Protein AF-A0A959WLG4-F1 (afdb_monomer)

Sequence (215 aa):
MARPDDRTVLLNGYRDGVELGVVGAGRMGLAAAPVFAAAGFEVALSSRRGPERLAAVVSDLGSHIRAVPVAEAMAAPIVMLAVPWPEVEDLLATNATTTGAVLMDATNAWSGWSPTLTASGSSEAVAEWTNADVVKVFSTVHARRLAAPDGLAVPFAADVPNAGDRVADLLSRIGFAPVYAGSLADVADTMAPGGLLFGRTTSDSVLRTFVSGSI

Secondary structure (DSSP, 8-state):
-PPPPHHHHHHTT--SS-SEEEE-TTHHHHHHHHHHHHTT--EEEE-TT-GGGTHHHHHHH-TTEEE--HHHHHTSSEEEE-S-GGGHHHHHHHSPPPTT-EEEE-----TTS-S---SS-HHHHHHHT-SSEEEE-STTS-HHHHT--TT-EEEEEESSHHHHHHHHHHHHHTT-EEEE---TTTTTTTSSTTSTTTT--B-HHHHHHHHTT--

Radius of gyration: 16.18 Å; Cα contacts (8 Å, |Δi|>4): 450; chains: 1; bounding box: 43×50×39 Å

Foldseek 3Di:
DDDDDVLCLLQVPPDDDAAEFEEAPDLQSLLQQLLLVVLPGQYEYEYPVAQVVCVVVVVVSDDSYGDGYLLVSQAHLEYEDDDELLCLLVSLQVHAHDANREYAYLYADDPPRDPPQDVAASQVSSVVSYNHFYKHWNVQPDSVCSNPVQQWEIEMAGPDVSSVVSVCSSCVSSRYHYDYLYHSRSCRQQSHVVHVSHNDTHHPVVSVCSSVVVD

pLDDT: mean 87.29, std 13.63, range [34.78, 98.69]

Mean predicted aligned error: 5.94 Å

Nearest PDB structures (foldseek):
  4huj-assembly2_B  TM=8.931E-01  e=1.350E-17  Sinorhizobium meliloti 1021
  6e8y-assembly1_A  TM=7.486E-01  e=1.161E-07  Homo sapiens
  1x0x-assembly1_A  TM=7.734E-01  e=2.150E-06  Homo sapiens
  1wpq-assembly1_B  TM=7.471E-01  e=2.422E-06  Homo sapiens
  6e90-assembly1_A  TM=7.243E-01  e=1.335E-06  Homo sapiens

Solvent-accessible surface area (backbone atoms only — not comparable to full-atom values): 11254 Å² total; per-residue (Å²): 131,81,76,74,61,75,63,53,67,66,42,74,74,69,84,68,93,47,50,32,8,30,40,19,70,45,69,51,26,63,21,40,51,50,41,46,30,75,60,72,38,34,27,23,40,10,33,98,78,36,26,81,74,32,47,72,59,33,69,75,64,40,90,43,46,41,52,28,49,54,57,63,16,36,52,18,53,31,23,38,41,35,48,65,46,84,51,45,66,66,46,33,76,76,32,64,42,34,74,84,13,31,33,34,38,33,47,57,67,48,96,92,48,70,81,80,56,50,103,49,26,64,63,45,45,51,42,75,54,44,56,27,43,48,26,42,32,60,47,25,53,55,38,77,45,56,58,55,30,86,54,31,20,43,63,31,23,27,76,49,64,69,50,39,52,44,48,38,54,51,36,43,66,58,31,30,34,61,37,84,54,43,35,44,68,70,31,30,60,34,48,29,80,90,20,84,48,32,69,55,74,45,50,51,75,63,50,50,34,64,67,70,67,70,122

Structure (mmCIF, N/CA/C/O backbone):
data_AF-A0A959WLG4-F1
#
_entry.id   AF-A0A959WLG4-F1
#
loop_
_atom_site.group_PDB
_atom_site.id
_atom_site.type_symbol
_atom_site.label_atom_id
_atom_site.label_alt_id
_atom_site.label_comp_id
_atom_site.label_asym_id
_atom_site.label_entity_id
_atom_site.label_seq_id
_atom_site.pdbx_PDB_ins_code
_atom_site.Cartn_x
_atom_site.Cartn_y
_atom_site.Cartn_z
_atom_site.occupancy
_atom_site.B_iso_or_equiv
_atom_site.auth_seq_id
_atom_site.auth_comp_id
_atom_site.auth_asym_id
_atom_site.auth_atom_id
_atom_site.pdbx_PDB_model_num
ATOM 1 N N . MET A 1 1 ? -12.178 -32.741 1.379 1.00 36.12 1 MET A N 1
ATOM 2 C CA . MET A 1 1 ? -11.575 -31.793 2.337 1.00 36.12 1 MET A CA 1
ATOM 3 C C . MET A 1 1 ? -11.719 -30.414 1.717 1.00 36.12 1 MET A C 1
ATOM 5 O O . MET A 1 1 ? -11.161 -30.210 0.647 1.00 36.12 1 MET A O 1
ATOM 9 N N . ALA A 1 2 ? -12.578 -29.547 2.259 1.00 34.78 2 ALA A N 1
ATOM 10 C CA . ALA A 1 2 ? -12.703 -28.180 1.750 1.00 34.78 2 ALA A CA 1
ATOM 11 C C . ALA A 1 2 ? -11.368 -27.456 1.978 1.00 34.78 2 ALA A C 1
ATOM 13 O O . ALA A 1 2 ? -10.753 -27.654 3.028 1.00 34.78 2 ALA A O 1
ATOM 14 N N . ARG A 1 3 ? -10.894 -26.684 0.992 1.00 38.91 3 ARG A N 1
ATOM 15 C CA . ARG A 1 3 ? -9.756 -25.781 1.209 1.00 38.91 3 ARG A CA 1
ATOM 16 C C . ARG A 1 3 ? -10.132 -24.836 2.364 1.00 38.91 3 ARG A C 1
ATOM 18 O O . ARG A 1 3 ? -11.314 -24.491 2.457 1.00 38.91 3 ARG A O 1
ATOM 25 N N . PRO A 1 4 ? -9.195 -24.469 3.258 1.00 44.59 4 PRO A N 1
ATOM 26 C CA . PRO A 1 4 ? -9.420 -23.350 4.171 1.00 44.59 4 PRO A CA 1
ATOM 27 C C . PRO A 1 4 ? -9.974 -22.174 3.369 1.00 44.59 4 PRO A C 1
ATOM 29 O O . PRO A 1 4 ? -9.620 -22.039 2.198 1.00 44.59 4 PRO A O 1
ATOM 32 N N . ASP A 1 5 ? -10.850 -21.352 3.948 1.00 59.94 5 ASP A N 1
ATOM 33 C CA . ASP A 1 5 ? -11.212 -20.132 3.236 1.00 59.94 5 ASP A CA 1
ATOM 34 C C . ASP A 1 5 ? -9.914 -19.337 2.975 1.00 59.94 5 ASP A C 1
ATOM 36 O O . ASP A 1 5 ? -9.081 -19.175 3.875 1.00 59.94 5 ASP A O 1
ATOM 40 N N . ASP A 1 6 ? -9.709 -18.901 1.731 1.00 58.66 6 ASP A N 1
ATOM 41 C CA . ASP A 1 6 ? -8.469 -18.234 1.311 1.00 58.66 6 ASP A CA 1
ATOM 42 C C . ASP A 1 6 ? -8.252 -16.888 2.050 1.00 58.66 6 ASP A C 1
ATOM 44 O O . ASP A 1 6 ? -7.154 -16.334 2.060 1.00 58.66 6 ASP A O 1
ATOM 48 N N . ARG A 1 7 ? -9.276 -16.350 2.728 1.00 62.84 7 ARG A N 1
ATOM 49 C CA . ARG A 1 7 ? -9.203 -15.166 3.601 1.00 62.84 7 ARG A CA 1
ATOM 50 C C . ARG A 1 7 ? -8.563 -15.494 4.959 1.00 62.84 7 ARG A C 1
ATOM 52 O O . ARG A 1 7 ? -7.805 -14.669 5.461 1.00 62.84 7 ARG A O 1
ATOM 59 N N . THR A 1 8 ? -8.759 -16.686 5.521 1.00 59.88 8 THR A N 1
ATOM 60 C CA . THR A 1 8 ? -8.088 -17.123 6.761 1.00 59.88 8 THR A CA 1
ATOM 61 C C . THR A 1 8 ? -6.565 -17.170 6.581 1.00 59.88 8 THR A C 1
ATOM 63 O O . THR A 1 8 ? -5.827 -16.847 7.513 1.00 59.88 8 THR A O 1
ATOM 66 N N . VAL A 1 9 ? -6.093 -17.508 5.374 1.00 60.44 9 VAL A N 1
ATOM 67 C CA . VAL A 1 9 ? -4.664 -17.524 5.017 1.00 60.44 9 VAL A CA 1
ATOM 68 C C . VAL A 1 9 ? -4.079 -16.108 5.014 1.00 60.44 9 VAL A C 1
ATOM 70 O O . VAL A 1 9 ? -3.045 -15.873 5.634 1.00 60.44 9 VAL A O 1
ATOM 73 N N . LEU A 1 10 ? -4.772 -15.137 4.408 1.00 61.88 10 LEU A N 1
ATOM 74 C CA . LEU A 1 10 ? -4.309 -13.742 4.359 1.00 61.88 10 LEU A CA 1
ATOM 75 C C . LEU A 1 10 ? -4.285 -13.054 5.723 1.00 61.88 10 LEU A C 1
ATOM 77 O O . LEU A 1 10 ? -3.451 -12.176 5.958 1.00 61.88 10 LEU A O 1
ATOM 81 N N . LEU A 1 11 ? -5.206 -13.429 6.606 1.00 66.62 11 LEU A N 1
ATOM 82 C CA . LEU A 1 11 ? -5.392 -12.787 7.902 1.00 66.62 11 LEU A CA 1
ATOM 83 C C . LEU A 1 11 ? -4.641 -13.489 9.033 1.00 66.62 11 LEU A C 1
ATOM 85 O O . LEU A 1 11 ? -4.637 -12.970 10.139 1.00 66.62 11 LEU A O 1
ATOM 89 N N . ASN A 1 12 ? -4.013 -14.644 8.789 1.00 65.81 12 ASN A N 1
ATOM 90 C CA . ASN A 1 12 ? -3.239 -15.403 9.780 1.00 65.81 12 ASN A CA 1
ATOM 91 C C . ASN A 1 12 ? -3.935 -15.528 11.159 1.00 65.81 12 ASN A C 1
ATOM 93 O O . ASN A 1 12 ? -3.313 -15.380 12.209 1.00 65.81 12 ASN A O 1
ATOM 97 N N . GLY A 1 13 ? -5.255 -15.748 11.168 1.00 57.06 13 GLY A N 1
ATOM 98 C CA . GLY A 1 13 ? -6.039 -15.877 12.402 1.00 57.06 13 GLY A CA 1
ATOM 99 C C . GLY A 1 13 ? -6.565 -14.575 13.027 1.00 57.06 13 GLY A C 1
ATOM 100 O O . GLY A 1 13 ? -7.203 -14.656 14.076 1.00 57.06 13 GLY A O 1
ATOM 101 N N . TYR A 1 14 ? -6.388 -13.406 12.400 1.00 55.28 14 TYR A N 1
ATOM 102 C CA . TYR A 1 14 ? -7.125 -12.189 12.771 1.00 55.28 14 TYR A CA 1
ATOM 103 C C . TYR A 1 14 ? -8.625 -12.398 12.516 1.00 55.28 14 TYR A C 1
ATOM 105 O O . TYR A 1 14 ? -9.028 -12.698 11.392 1.00 55.28 14 TYR A O 1
ATOM 113 N N . ARG A 1 15 ? -9.448 -12.301 13.569 1.00 53.19 15 ARG A N 1
ATOM 114 C CA . ARG A 1 15 ? -10.871 -12.692 13.534 1.00 53.19 15 ARG A CA 1
ATOM 115 C C . ARG A 1 15 ? -11.886 -11.579 13.807 1.00 53.19 15 ARG A C 1
ATOM 117 O O . ARG A 1 15 ? -13.074 -11.858 13.690 1.00 5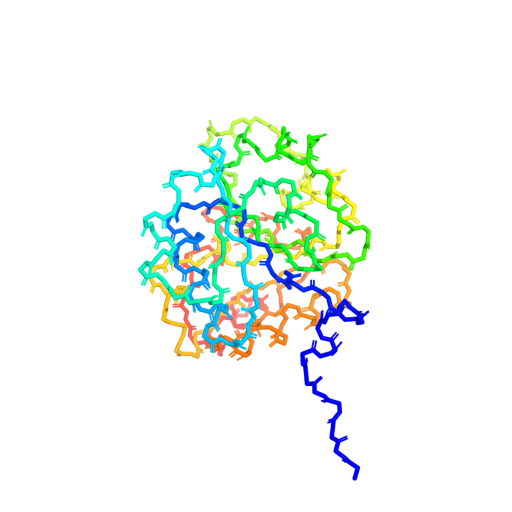3.19 15 ARG A O 1
ATOM 124 N N . ASP A 1 16 ? -11.465 -10.339 14.063 1.00 51.28 16 ASP A N 1
ATOM 125 C CA . ASP A 1 16 ? -12.392 -9.273 14.469 1.00 51.28 16 ASP A CA 1
ATOM 126 C C . ASP A 1 16 ? -12.356 -8.026 13.568 1.00 51.28 16 ASP A C 1
ATOM 128 O O . ASP A 1 16 ? -11.327 -7.373 13.423 1.00 51.28 16 ASP A O 1
ATOM 132 N N . GLY A 1 17 ? -13.532 -7.656 13.044 1.00 67.50 17 GLY A N 1
ATOM 133 C CA . GLY A 1 17 ? -13.984 -6.292 12.719 1.00 67.50 17 GLY A CA 1
ATOM 134 C C . GLY A 1 17 ? -13.308 -5.506 11.583 1.00 67.50 17 GLY A C 1
ATOM 135 O O . GLY A 1 17 ? -14.018 -4.912 10.773 1.00 67.50 17 GLY A O 1
ATOM 136 N N . VAL A 1 18 ? -11.979 -5.420 11.541 1.00 72.75 18 VAL A N 1
ATOM 137 C CA . VAL A 1 18 ? -11.201 -4.689 10.523 1.00 72.75 18 VAL A CA 1
ATOM 138 C C . VAL A 1 18 ? -10.099 -5.596 10.007 1.00 72.75 18 VAL A C 1
ATOM 140 O O . VAL A 1 18 ? -9.249 -6.059 10.764 1.00 72.75 18 VAL A O 1
ATOM 143 N N . GLU A 1 19 ? -10.089 -5.804 8.698 1.00 89.81 19 GLU A N 1
ATOM 144 C CA . GLU A 1 19 ? -9.154 -6.716 8.039 1.00 89.81 19 GLU A CA 1
ATOM 145 C C . GLU A 1 19 ? -8.124 -5.967 7.205 1.00 89.81 19 GLU A C 1
ATOM 147 O O . GLU A 1 19 ? -6.994 -6.429 7.053 1.00 89.81 19 GLU A O 1
ATOM 152 N N . LEU A 1 20 ? -8.504 -4.797 6.685 1.00 96.19 20 LEU A N 1
ATOM 153 C CA . LEU A 1 20 ? -7.638 -3.981 5.853 1.00 96.19 20 LEU A CA 1
ATOM 154 C C . LEU A 1 20 ? -7.777 -2.498 6.203 1.00 96.19 20 LEU A C 1
ATOM 156 O O . LEU A 1 20 ? -8.839 -1.899 6.044 1.00 96.19 20 LEU A O 1
ATOM 160 N N . GLY A 1 21 ? -6.684 -1.888 6.648 1.00 97.75 21 GLY A N 1
ATOM 161 C CA . GLY A 1 21 ? -6.591 -0.447 6.857 1.00 97.75 21 GLY A CA 1
ATOM 162 C C . GLY A 1 21 ? -6.172 0.273 5.582 1.00 97.75 21 GLY A C 1
ATOM 163 O O . GLY A 1 21 ? -5.166 -0.077 4.979 1.00 97.75 21 GLY A O 1
ATOM 164 N N . VAL A 1 22 ? -6.895 1.309 5.165 1.00 98.25 22 VAL A N 1
ATOM 165 C CA . VAL A 1 22 ? -6.473 2.228 4.100 1.00 98.25 22 VAL A CA 1
ATOM 166 C C . VAL A 1 22 ? -6.179 3.580 4.731 1.00 98.25 22 VAL A C 1
ATOM 168 O O . VAL A 1 22 ? -7.086 4.318 5.124 1.00 98.25 22 VAL A O 1
ATOM 171 N N . VAL A 1 23 ? -4.897 3.920 4.830 1.00 98.25 23 VAL A N 1
ATOM 172 C CA . VAL A 1 23 ? -4.433 5.149 5.474 1.00 98.25 23 VAL A CA 1
ATOM 173 C C . VAL A 1 23 ? -4.136 6.193 4.412 1.00 98.25 23 VAL A C 1
ATOM 175 O O . VAL A 1 23 ? -3.111 6.150 3.737 1.00 98.25 23 VAL A O 1
ATOM 178 N N . GLY A 1 24 ? -5.063 7.141 4.268 1.00 96.94 24 GLY A N 1
ATOM 179 C CA . GLY A 1 24 ? -5.006 8.202 3.269 1.00 96.94 24 GLY A CA 1
ATOM 180 C C . GLY A 1 24 ? -6.198 8.170 2.317 1.00 96.94 24 GLY A C 1
ATOM 181 O O . GLY A 1 24 ? -6.174 7.516 1.283 1.00 96.94 24 GLY A O 1
ATOM 182 N N . ALA A 1 25 ? -7.221 8.976 2.597 1.00 94.56 25 ALA A N 1
ATOM 183 C CA . ALA A 1 25 ? -8.402 9.137 1.740 1.00 94.56 25 ALA A CA 1
ATOM 184 C C . ALA A 1 25 ? -8.195 10.116 0.558 1.00 94.56 25 ALA A C 1
ATOM 186 O O . ALA A 1 25 ? -9.066 10.923 0.230 1.00 94.56 25 ALA A O 1
ATOM 187 N N . GLY A 1 26 ? -7.011 10.089 -0.059 1.00 93.31 26 GLY A N 1
ATOM 188 C CA . GLY A 1 26 ? -6.743 10.778 -1.323 1.00 93.31 26 GLY A CA 1
ATOM 189 C C . GLY A 1 26 ? -7.253 9.977 -2.526 1.00 93.31 26 GLY A C 1
ATOM 190 O O . GLY A 1 26 ? -7.993 9.008 -2.383 1.00 93.31 26 GLY A O 1
ATOM 191 N N . ARG A 1 27 ? -6.803 10.334 -3.737 1.00 94.69 27 ARG A N 1
ATOM 192 C CA . ARG A 1 27 ? -7.183 9.617 -4.973 1.00 94.69 27 ARG A CA 1
ATOM 193 C C . ARG A 1 27 ? -6.900 8.112 -4.901 1.00 94.69 27 ARG A C 1
ATOM 195 O O . ARG A 1 27 ? -7.716 7.337 -5.377 1.00 94.69 27 ARG A O 1
ATOM 202 N N . MET A 1 28 ? -5.761 7.721 -4.325 1.00 95.31 28 MET A N 1
ATOM 203 C CA . MET A 1 28 ? -5.368 6.312 -4.214 1.00 95.31 28 MET A CA 1
ATOM 204 C C . MET A 1 28 ? -6.246 5.556 -3.218 1.00 95.31 28 MET A C 1
ATOM 206 O O . MET A 1 28 ? -6.874 4.580 -3.610 1.00 95.31 28 MET A O 1
ATOM 210 N N . GLY A 1 29 ? -6.363 6.023 -1.970 1.00 96.06 29 GLY A N 1
ATOM 211 C CA . GLY A 1 29 ? -7.170 5.316 -0.972 1.00 96.06 29 GLY A CA 1
ATOM 212 C C . GLY A 1 29 ? -8.657 5.245 -1.323 1.00 96.06 29 GLY A C 1
ATOM 213 O O . GLY A 1 29 ? -9.271 4.202 -1.130 1.00 96.06 29 GLY A O 1
ATOM 214 N N . LEU A 1 30 ? -9.225 6.299 -1.925 1.00 95.19 30 LEU A N 1
ATOM 215 C CA . LEU A 1 30 ? -10.623 6.286 -2.383 1.00 95.19 30 LEU A CA 1
ATOM 216 C C . LEU A 1 30 ? -10.860 5.381 -3.599 1.00 95.19 30 LEU A C 1
ATOM 218 O O . LEU A 1 30 ? -11.978 4.917 -3.791 1.00 95.19 30 LEU A O 1
ATOM 222 N N . ALA A 1 31 ? -9.833 5.119 -4.409 1.00 95.44 31 ALA A N 1
ATOM 223 C CA . ALA A 1 31 ? -9.909 4.123 -5.474 1.00 95.44 31 ALA A CA 1
ATOM 224 C C . ALA A 1 31 ? -9.742 2.693 -4.936 1.00 95.44 31 ALA A C 1
ATOM 226 O O . ALA A 1 31 ? -10.380 1.775 -5.440 1.00 95.44 31 ALA A O 1
ATOM 227 N N . ALA A 1 32 ? -8.895 2.509 -3.920 1.00 96.31 32 ALA A N 1
ATOM 228 C CA . ALA A 1 32 ? -8.545 1.200 -3.379 1.00 96.31 32 ALA A CA 1
ATOM 229 C C . ALA A 1 32 ? -9.617 0.629 -2.442 1.00 96.31 32 ALA A C 1
ATOM 231 O O . ALA A 1 32 ? -9.940 -0.553 -2.526 1.00 96.31 32 ALA A O 1
ATOM 232 N N . ALA A 1 33 ? -10.190 1.457 -1.560 1.00 96.25 33 ALA A N 1
ATOM 233 C CA . ALA A 1 33 ? -11.123 0.987 -0.536 1.00 96.25 33 ALA A CA 1
ATOM 234 C C . ALA A 1 33 ? -12.333 0.220 -1.115 1.00 96.25 33 ALA A C 1
ATOM 236 O O . ALA A 1 33 ? -12.600 -0.880 -0.631 1.00 96.25 33 ALA A O 1
ATOM 237 N N . PRO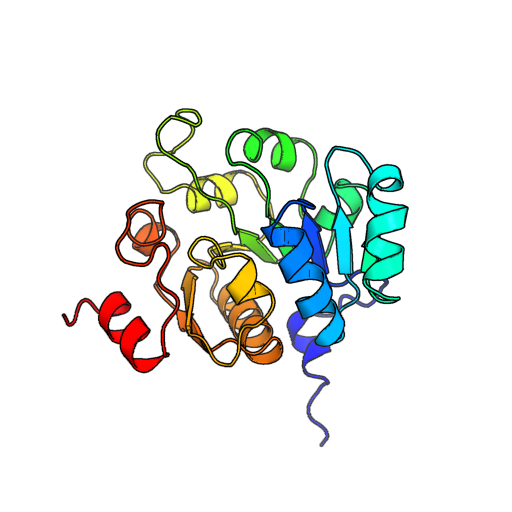 A 1 34 ? -13.013 0.693 -2.182 1.00 95.25 34 PRO A N 1
ATOM 238 C CA . PRO A 1 34 ? -14.107 -0.059 -2.808 1.00 95.25 34 PRO A CA 1
ATOM 239 C C . PRO A 1 34 ? -13.653 -1.365 -3.459 1.00 95.25 34 PRO A C 1
ATOM 241 O O . PRO A 1 34 ? -14.394 -2.341 -3.454 1.00 95.25 34 PRO A O 1
ATOM 244 N N . VAL A 1 35 ? -12.433 -1.400 -3.996 1.00 95.56 35 VAL A N 1
ATOM 245 C CA . VAL A 1 35 ? -11.863 -2.591 -4.640 1.00 95.56 35 VAL A CA 1
ATOM 246 C C . VAL A 1 35 ? -11.578 -3.679 -3.605 1.00 95.56 35 VAL A C 1
ATOM 248 O O . VAL A 1 35 ? -11.939 -4.835 -3.816 1.00 95.56 35 VAL A O 1
ATOM 251 N N . PHE A 1 36 ? -11.014 -3.316 -2.450 1.00 95.75 36 PHE A N 1
ATOM 252 C CA . PHE A 1 36 ? -10.842 -4.252 -1.337 1.00 95.75 36 PHE A CA 1
ATOM 253 C C . PHE A 1 36 ? -12.193 -4.712 -0.769 1.00 95.75 36 PHE A C 1
ATOM 255 O O . PHE A 1 36 ? -12.404 -5.907 -0.578 1.00 95.75 36 PHE A O 1
ATOM 262 N N . ALA A 1 37 ? -13.140 -3.794 -0.570 1.00 94.25 37 ALA A N 1
ATOM 263 C CA . ALA A 1 37 ? -14.478 -4.132 -0.086 1.00 94.25 37 ALA A CA 1
ATOM 264 C C . ALA A 1 37 ? -15.217 -5.093 -1.036 1.00 94.25 37 ALA A C 1
ATOM 266 O O . ALA A 1 37 ? -15.808 -6.075 -0.590 1.00 94.25 37 ALA A O 1
ATOM 267 N N . ALA A 1 38 ? -15.128 -4.875 -2.352 1.00 92.12 38 ALA A N 1
ATOM 268 C CA . ALA A 1 38 ? -15.708 -5.763 -3.361 1.00 92.12 38 ALA A CA 1
ATOM 269 C C . ALA A 1 38 ? -15.073 -7.166 -3.366 1.00 92.12 38 ALA A C 1
ATOM 271 O O . ALA A 1 38 ? -15.736 -8.137 -3.726 1.00 92.12 38 ALA A O 1
ATOM 272 N N . ALA A 1 39 ? -13.819 -7.292 -2.922 1.00 90.88 39 ALA A N 1
ATOM 273 C CA . ALA A 1 39 ? -13.146 -8.574 -2.708 1.00 90.88 39 ALA A CA 1
ATOM 274 C C . ALA A 1 39 ? -13.473 -9.231 -1.347 1.00 90.88 39 ALA A C 1
ATOM 276 O O . ALA A 1 39 ? -12.916 -10.289 -1.026 1.00 90.88 39 ALA A O 1
ATOM 277 N N . GLY A 1 40 ? -14.385 -8.630 -0.571 1.00 90.12 40 GLY A N 1
ATOM 278 C CA . GLY A 1 40 ? -14.952 -9.176 0.662 1.00 90.12 40 GLY A CA 1
ATOM 279 C C . GLY A 1 40 ? -14.202 -8.822 1.946 1.00 90.12 40 GLY A C 1
ATOM 280 O O . GLY A 1 40 ? -14.410 -9.505 2.946 1.00 90.12 40 GLY A O 1
ATOM 281 N N . PHE A 1 41 ? -13.321 -7.816 1.922 1.00 91.94 41 PHE A N 1
ATOM 282 C CA . PHE A 1 41 ? -12.617 -7.343 3.118 1.00 91.94 41 PHE A CA 1
ATOM 283 C C . PHE A 1 41 ? -13.436 -6.300 3.884 1.00 91.94 41 PHE A C 1
ATOM 285 O O . PHE A 1 41 ? -14.047 -5.421 3.277 1.00 91.94 41 PHE A O 1
ATOM 292 N N . GLU A 1 42 ? -13.361 -6.337 5.215 1.00 94.31 42 GLU A N 1
ATOM 293 C CA . GLU A 1 42 ? -13.801 -5.223 6.064 1.00 94.31 42 GLU A CA 1
ATOM 294 C C . GLU A 1 42 ? -12.720 -4.132 6.093 1.00 94.31 42 GLU A C 1
ATOM 296 O O . GLU A 1 42 ? -11.625 -4.325 6.639 1.00 94.31 42 GLU A O 1
ATOM 301 N N . VAL A 1 43 ? -13.023 -2.982 5.490 1.00 96.06 43 VAL A N 1
ATOM 302 C CA . VAL A 1 43 ? -12.063 -1.909 5.216 1.00 96.06 43 VAL A CA 1
ATOM 303 C C . VAL A 1 43 ? -12.216 -0.753 6.201 1.00 96.06 43 VAL A C 1
ATOM 305 O O . VAL A 1 43 ? -13.253 -0.095 6.277 1.00 96.06 43 VAL A O 1
ATOM 308 N N . ALA A 1 44 ? -11.131 -0.430 6.895 1.00 96.44 44 ALA A N 1
ATOM 309 C CA . ALA A 1 44 ? -10.991 0.767 7.714 1.00 96.44 44 ALA A CA 1
ATOM 310 C C . ALA A 1 44 ? -10.338 1.893 6.901 1.00 96.44 44 ALA A C 1
ATOM 312 O O . ALA A 1 44 ? -9.124 1.909 6.710 1.00 96.44 44 ALA A O 1
ATOM 313 N N . LEU A 1 45 ? -11.121 2.861 6.429 1.00 97.50 45 LEU A N 1
ATOM 314 C CA . LEU A 1 45 ? -10.610 4.027 5.709 1.00 97.50 45 LEU A CA 1
ATOM 315 C C . LEU A 1 45 ? -10.319 5.172 6.686 1.00 97.50 45 LEU A C 1
ATOM 317 O O . LEU A 1 45 ? -11.209 5.618 7.411 1.00 97.50 45 LEU A O 1
ATOM 321 N N . SER A 1 46 ? -9.099 5.710 6.659 1.00 97.00 46 SER A N 1
ATOM 322 C CA . SER A 1 46 ? -8.720 6.854 7.491 1.00 97.00 46 SER A CA 1
ATOM 323 C C . SER A 1 46 ? -8.149 8.028 6.695 1.00 97.00 46 SER A C 1
ATOM 325 O O . SER A 1 46 ? -7.650 7.917 5.569 1.00 97.00 46 SER A O 1
ATOM 327 N N . SER A 1 47 ? -8.220 9.207 7.309 1.00 94.88 47 SER A N 1
ATOM 328 C CA . SER A 1 47 ? -7.506 10.401 6.869 1.00 94.88 47 SER A CA 1
ATOM 329 C C . SER A 1 47 ? -7.092 11.226 8.081 1.00 94.88 47 SER A C 1
ATOM 331 O O . SER A 1 47 ? -7.746 11.175 9.123 1.00 94.88 47 SER A O 1
ATOM 333 N N . ARG A 1 48 ? -6.074 12.079 7.929 1.00 90.94 48 ARG A N 1
ATOM 334 C CA . ARG A 1 48 ? -5.647 12.991 9.008 1.00 90.94 48 ARG A CA 1
ATOM 335 C C . ARG A 1 48 ? -6.709 14.007 9.427 1.00 90.94 48 ARG A C 1
ATOM 337 O O . ARG A 1 48 ? -6.573 14.636 10.466 1.00 90.94 48 ARG A O 1
ATOM 344 N N . ARG A 1 49 ? -7.767 14.180 8.627 1.00 89.38 49 ARG A N 1
ATOM 345 C CA . ARG A 1 49 ? -8.890 15.077 8.941 1.00 89.38 49 ARG A CA 1
ATOM 346 C C . ARG A 1 49 ? -9.951 14.419 9.832 1.00 89.38 49 ARG A C 1
ATOM 348 O O . ARG A 1 49 ? -10.947 15.067 10.143 1.00 89.38 49 ARG A O 1
ATOM 355 N N . GLY A 1 50 ? -9.734 13.162 10.220 1.00 91.81 50 GLY A N 1
ATOM 356 C CA . GLY A 1 50 ? -10.618 12.389 11.083 1.00 91.81 50 GLY A CA 1
ATOM 357 C C . GLY A 1 50 ? -11.782 11.713 10.343 1.00 91.81 50 GLY A C 1
ATOM 358 O O . GLY A 1 50 ? -12.062 12.038 9.183 1.00 91.81 50 GLY A O 1
ATOM 359 N N . PRO A 1 51 ? -12.462 10.766 11.015 1.00 93.94 51 PRO A N 1
ATOM 360 C CA . PRO A 1 51 ? -13.543 9.967 10.433 1.00 93.94 51 PRO A CA 1
ATOM 361 C C . PRO A 1 51 ? -14.780 10.800 10.069 1.00 93.94 51 PRO A C 1
ATOM 363 O O . PRO A 1 51 ? -15.410 10.545 9.046 1.00 93.94 51 PRO A O 1
ATOM 36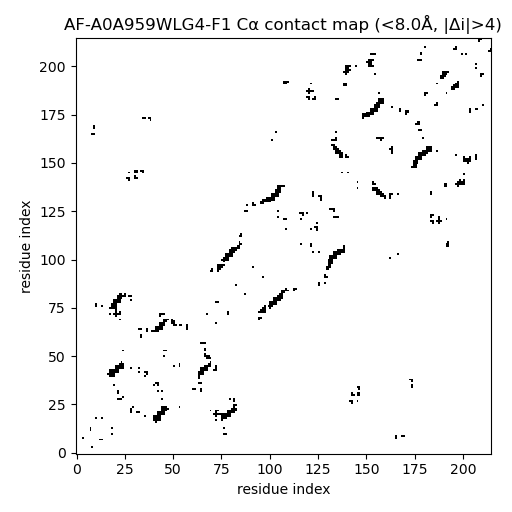6 N N . GLU A 1 52 ? -15.066 11.865 10.822 1.00 92.44 52 GLU A N 1
ATOM 367 C CA . GLU A 1 52 ? -16.214 12.762 10.596 1.00 92.44 52 GLU A CA 1
ATOM 368 C C . GLU A 1 52 ? -16.234 13.351 9.176 1.00 92.44 52 GLU A C 1
ATOM 370 O O . GLU A 1 52 ? -17.281 13.539 8.561 1.00 92.44 52 GLU A O 1
ATOM 375 N N . ARG A 1 53 ? -15.048 13.630 8.616 1.00 89.88 53 ARG A N 1
ATOM 376 C CA . ARG A 1 53 ? -14.895 14.177 7.259 1.00 89.88 53 ARG A CA 1
ATOM 377 C C . ARG A 1 53 ? -15.073 13.133 6.163 1.00 89.88 53 ARG A C 1
ATOM 379 O O . ARG A 1 53 ? -15.242 13.508 5.007 1.00 89.88 53 ARG A O 1
ATOM 386 N N . LEU A 1 54 ? -15.011 11.855 6.519 1.00 89.31 54 LEU A N 1
ATOM 387 C CA . LEU A 1 54 ? -15.164 10.727 5.609 1.00 89.31 54 LEU A CA 1
ATOM 388 C C . LEU A 1 54 ? -16.550 10.095 5.692 1.00 89.31 54 LEU A C 1
ATOM 390 O O . LEU A 1 54 ? -16.888 9.340 4.792 1.00 89.31 54 LEU A O 1
ATOM 394 N N . ALA A 1 55 ? -17.361 10.422 6.701 1.00 83.75 55 ALA A N 1
ATOM 395 C CA . ALA A 1 55 ? -18.676 9.818 6.912 1.00 83.75 55 ALA A CA 1
ATOM 396 C C . ALA A 1 55 ? -19.569 9.873 5.659 1.00 83.75 55 ALA A C 1
ATOM 398 O O . ALA A 1 55 ? -20.105 8.850 5.242 1.00 83.75 55 ALA A O 1
ATOM 399 N N . ALA A 1 56 ? -19.659 11.042 5.012 1.00 84.25 56 ALA A N 1
ATOM 400 C CA . ALA A 1 56 ? -20.425 11.199 3.774 1.00 84.25 56 ALA A CA 1
ATOM 401 C C . ALA A 1 56 ? -19.847 10.359 2.623 1.00 84.25 56 ALA A C 1
ATOM 403 O O . ALA A 1 56 ? -20.590 9.699 1.913 1.00 84.25 56 ALA A O 1
ATOM 404 N N . VAL A 1 57 ? -18.517 10.337 2.482 1.00 84.81 57 VAL A N 1
ATOM 405 C CA . VAL A 1 57 ? -17.841 9.563 1.433 1.00 84.81 57 VAL A CA 1
ATOM 406 C C . VAL A 1 57 ? -18.074 8.069 1.640 1.00 84.81 57 VAL A C 1
ATOM 408 O O . VAL A 1 57 ? -18.463 7.380 0.714 1.00 84.81 57 VAL A O 1
ATOM 411 N N . VAL A 1 58 ? -17.879 7.563 2.856 1.00 87.12 58 VAL A N 1
ATOM 412 C CA . VAL A 1 58 ? -18.037 6.140 3.177 1.00 87.12 58 VAL A CA 1
ATOM 413 C C . VAL A 1 58 ? -19.486 5.676 3.022 1.00 87.12 58 VAL A C 1
ATOM 415 O O . VAL A 1 58 ? -19.703 4.573 2.528 1.00 87.12 58 VAL A O 1
ATOM 418 N N . SER A 1 59 ? -20.466 6.526 3.349 1.00 83.12 59 SER A N 1
ATOM 419 C CA . SER A 1 59 ? -21.888 6.234 3.116 1.00 83.12 59 SER A CA 1
ATOM 420 C C . SER A 1 59 ? -22.187 5.879 1.655 1.00 83.12 59 SER A C 1
ATOM 422 O O . SER A 1 59 ? -23.058 5.050 1.403 1.00 83.12 59 SER A O 1
ATOM 424 N N . ASP A 1 60 ? -21.461 6.473 0.707 1.00 82.50 60 ASP A N 1
ATOM 425 C CA . ASP A 1 60 ? -21.637 6.221 -0.726 1.00 82.50 60 ASP A CA 1
ATOM 426 C C . ASP A 1 60 ? -20.849 4.994 -1.221 1.00 82.50 60 ASP A C 1
ATOM 428 O O . ASP A 1 60 ? -21.160 4.447 -2.279 1.00 82.50 60 ASP A O 1
ATOM 432 N N . LEU A 1 61 ? -19.825 4.548 -0.481 1.00 81.81 61 LEU A N 1
ATOM 433 C CA . LEU A 1 61 ? -18.921 3.469 -0.904 1.00 81.81 61 LEU A CA 1
ATOM 434 C C . LEU A 1 61 ? -19.369 2.064 -0.461 1.00 81.81 61 LEU A C 1
ATOM 436 O O . LEU A 1 61 ? -18.878 1.079 -1.011 1.00 81.81 61 LEU A O 1
ATOM 440 N N . GLY A 1 62 ? -20.306 1.957 0.487 1.00 79.62 62 GLY A N 1
ATOM 441 C CA . GLY A 1 62 ? -20.940 0.694 0.887 1.00 79.62 62 GLY A CA 1
ATOM 442 C C . GLY A 1 62 ? -20.620 0.226 2.312 1.00 79.62 62 GLY A C 1
ATOM 443 O O . GLY A 1 62 ? -19.789 0.794 3.013 1.00 79.62 62 GLY A O 1
ATOM 444 N N . SER A 1 63 ? -21.305 -0.835 2.752 1.00 83.12 63 SER A N 1
ATOM 445 C CA . SER A 1 63 ? -21.351 -1.269 4.161 1.00 83.12 63 SER A CA 1
ATOM 446 C C . SER A 1 63 ? -20.073 -1.910 4.705 1.00 83.12 63 SER A C 1
ATOM 448 O O . SER A 1 63 ? -19.920 -1.984 5.919 1.00 83.12 63 SER A O 1
ATOM 450 N N . HIS A 1 64 ? -19.173 -2.367 3.834 1.00 91.38 64 HIS A N 1
ATOM 451 C CA . HIS A 1 64 ? -17.902 -2.999 4.222 1.00 91.38 64 HIS A CA 1
ATOM 452 C C . HIS A 1 64 ? -16.764 -1.990 4.409 1.00 91.38 64 HIS A C 1
ATOM 454 O O . HIS A 1 64 ? -15.617 -2.374 4.617 1.00 91.38 64 HIS A O 1
ATOM 460 N N . ILE A 1 65 ? -17.049 -0.690 4.294 1.00 94.88 65 ILE A N 1
ATOM 461 C CA . ILE A 1 65 ? -16.069 0.374 4.500 1.00 94.88 65 ILE A CA 1
ATOM 462 C C . ILE A 1 65 ? -16.519 1.187 5.705 1.00 94.88 65 ILE A C 1
ATOM 464 O O . ILE A 1 65 ? -17.676 1.588 5.807 1.00 94.88 65 ILE A O 1
ATOM 468 N N . ARG A 1 66 ? -15.596 1.453 6.627 1.00 94.75 66 ARG A N 1
ATOM 469 C CA . ARG A 1 66 ? -15.833 2.282 7.809 1.00 94.75 66 ARG A CA 1
ATOM 470 C C . ARG A 1 66 ? -14.808 3.400 7.871 1.00 94.75 66 ARG A C 1
ATOM 472 O O . ARG A 1 66 ? -13.614 3.169 7.704 1.00 94.75 66 ARG A O 1
ATOM 479 N N . ALA A 1 67 ? -15.281 4.620 8.110 1.00 95.44 67 ALA A N 1
ATOM 480 C CA . ALA A 1 67 ? -14.411 5.745 8.420 1.00 95.44 67 ALA A CA 1
ATOM 481 C C . ALA A 1 67 ? -13.911 5.600 9.860 1.00 95.44 67 ALA A C 1
ATOM 483 O O . ALA A 1 67 ? -14.726 5.567 10.781 1.00 95.44 67 ALA A O 1
ATOM 484 N N . VAL A 1 68 ? -12.596 5.545 10.061 1.00 95.88 68 VAL A N 1
ATOM 485 C CA . VAL A 1 68 ? -11.997 5.340 11.391 1.00 95.88 68 VAL A CA 1
ATOM 486 C C . VAL A 1 68 ? -10.842 6.316 11.660 1.00 95.88 68 VAL A C 1
ATOM 488 O O . VAL A 1 68 ? -10.313 6.931 10.723 1.00 95.88 68 VAL A O 1
ATOM 491 N N . PRO A 1 69 ? -10.419 6.494 12.926 1.00 96.25 69 PRO A N 1
ATOM 492 C CA . PRO A 1 69 ? -9.159 7.160 13.251 1.00 96.25 69 PRO A CA 1
ATOM 493 C C . PRO A 1 69 ? -7.947 6.463 12.611 1.00 96.25 69 PRO A C 1
ATOM 495 O O . PRO A 1 69 ? -7.963 5.258 12.375 1.00 96.25 69 PRO A O 1
ATOM 498 N N . VAL A 1 70 ? -6.861 7.210 12.372 1.00 97.00 70 VAL A N 1
ATOM 499 C CA . VAL A 1 70 ? -5.633 6.665 11.751 1.00 97.00 70 VAL A CA 1
ATOM 500 C C . VAL A 1 70 ? -5.078 5.478 12.541 1.00 97.00 70 VAL A C 1
ATOM 502 O O . VAL A 1 70 ? -4.775 4.454 11.938 1.00 97.00 70 VAL A O 1
ATOM 505 N N . ALA A 1 71 ? -5.027 5.580 13.871 1.00 95.56 71 ALA A N 1
ATOM 506 C CA . ALA A 1 71 ? -4.537 4.513 14.741 1.00 95.56 71 ALA A CA 1
ATOM 507 C C . ALA A 1 71 ? -5.314 3.191 14.582 1.00 95.56 71 ALA A C 1
ATOM 509 O O . ALA A 1 71 ? -4.711 2.124 14.596 1.00 95.56 71 ALA A O 1
ATOM 510 N N . GLU A 1 72 ? -6.635 3.250 14.382 1.00 95.19 72 GLU A N 1
ATOM 511 C CA . GLU A 1 72 ? -7.456 2.049 14.178 1.00 95.19 72 GLU A CA 1
ATOM 512 C C . GLU A 1 72 ? -7.165 1.400 12.820 1.00 95.19 72 GLU A C 1
ATOM 514 O O . GLU A 1 72 ? -6.987 0.188 12.743 1.00 95.19 72 GLU A O 1
ATOM 519 N N . ALA A 1 73 ? -7.037 2.199 11.754 1.00 96.62 73 ALA A N 1
ATOM 520 C CA . ALA A 1 73 ? -6.648 1.679 10.443 1.00 96.62 73 ALA A CA 1
ATOM 521 C C . ALA A 1 73 ? -5.226 1.081 10.453 1.00 96.62 73 ALA A C 1
ATOM 523 O O . ALA A 1 73 ? -4.997 0.055 9.823 1.00 96.62 73 ALA A O 1
ATOM 524 N N . MET A 1 74 ? -4.284 1.688 11.181 1.00 96.44 74 MET A N 1
ATOM 525 C CA . MET A 1 74 ? -2.895 1.216 11.299 1.00 96.44 74 MET A CA 1
ATOM 526 C C . MET A 1 74 ? -2.748 -0.091 12.094 1.00 96.44 74 MET A C 1
ATOM 528 O O . MET A 1 74 ? -1.769 -0.810 11.905 1.00 96.44 74 MET A O 1
ATOM 532 N N . ALA A 1 75 ? -3.715 -0.421 12.954 1.00 94.25 75 ALA A N 1
ATOM 533 C CA . ALA A 1 75 ? -3.712 -1.652 13.743 1.00 94.25 75 ALA A CA 1
ATOM 534 C C . ALA A 1 75 ? -4.149 -2.900 12.946 1.00 94.25 75 ALA A C 1
ATOM 536 O O . ALA A 1 75 ? -3.998 -4.023 13.440 1.00 94.25 75 ALA A O 1
ATOM 537 N N . ALA A 1 76 ? -4.686 -2.721 11.733 1.00 95.19 76 ALA A N 1
ATOM 538 C CA . ALA A 1 76 ? -5.164 -3.808 10.883 1.00 95.19 76 ALA A CA 1
ATOM 539 C C . ALA A 1 76 ? -4.037 -4.797 10.500 1.00 95.19 76 ALA A C 1
ATOM 541 O O . ALA A 1 76 ? -2.873 -4.404 10.394 1.00 95.19 76 ALA A O 1
ATOM 542 N N . PRO A 1 77 ? -4.357 -6.080 10.239 1.00 95.12 77 PRO A N 1
ATOM 543 C CA . PRO A 1 77 ? -3.359 -7.080 9.839 1.00 95.12 77 PRO A CA 1
ATOM 544 C C . PRO A 1 77 ? -2.761 -6.831 8.450 1.00 95.12 77 PRO A C 1
ATOM 546 O O . PRO A 1 77 ? -1.692 -7.359 8.133 1.00 95.12 77 PRO A O 1
ATOM 549 N N . ILE A 1 78 ? -3.461 -6.064 7.614 1.00 97.19 78 ILE A N 1
ATOM 550 C CA . ILE A 1 78 ? -2.992 -5.572 6.322 1.00 97.19 78 ILE A CA 1
ATOM 551 C C . ILE A 1 78 ? -3.303 -4.076 6.274 1.00 97.19 78 ILE A C 1
ATOM 553 O O . ILE A 1 78 ? -4.437 -3.667 6.519 1.00 97.19 78 ILE A O 1
ATOM 557 N N . VAL A 1 79 ? -2.316 -3.251 5.941 1.00 98.38 79 VAL A N 1
ATOM 558 C CA . VAL A 1 79 ? -2.463 -1.795 5.861 1.00 98.38 79 VAL A CA 1
ATOM 559 C C . VAL A 1 79 ? -1.945 -1.307 4.516 1.00 98.38 79 VAL A C 1
ATOM 561 O O . VAL A 1 79 ? -0.839 -1.644 4.123 1.00 98.38 79 VAL A O 1
ATOM 564 N N . MET A 1 80 ? -2.715 -0.484 3.811 1.00 98.50 80 MET A N 1
ATOM 565 C CA . MET A 1 80 ? -2.256 0.294 2.665 1.00 98.50 80 MET A CA 1
ATOM 566 C C . MET A 1 80 ? -1.898 1.709 3.117 1.00 98.50 80 MET A C 1
ATOM 568 O O . MET A 1 80 ? -2.776 2.476 3.526 1.00 98.50 80 MET A O 1
ATOM 572 N N . LEU A 1 81 ? -0.626 2.081 2.983 1.00 98.38 81 LEU A N 1
ATOM 573 C CA . LEU A 1 81 ? -0.143 3.433 3.237 1.00 98.38 81 LEU A CA 1
ATOM 574 C C . LEU A 1 81 ? -0.223 4.265 1.950 1.00 98.38 81 LEU A C 1
ATOM 576 O O . LEU A 1 81 ? 0.538 4.057 1.007 1.00 98.38 81 LEU A O 1
ATOM 580 N N . ALA A 1 82 ? -1.157 5.214 1.906 1.00 97.44 82 ALA A N 1
ATOM 581 C CA . ALA A 1 82 ? -1.489 6.010 0.723 1.00 97.44 82 ALA A CA 1
ATOM 582 C C . ALA A 1 82 ? -1.481 7.520 1.024 1.00 97.44 82 ALA A C 1
ATOM 584 O O . ALA A 1 82 ? -2.401 8.259 0.650 1.00 97.44 82 ALA A O 1
ATOM 585 N N . VAL A 1 83 ? -0.438 7.982 1.714 1.00 95.81 83 VAL A N 1
ATOM 586 C CA . VAL A 1 83 ? -0.255 9.387 2.102 1.00 95.81 83 VAL A CA 1
ATOM 587 C C . VAL A 1 83 ? 0.896 10.064 1.342 1.00 95.81 83 VAL A C 1
ATOM 589 O O . VAL A 1 83 ? 1.777 9.380 0.820 1.00 95.81 83 VAL A O 1
ATOM 592 N N . PRO A 1 84 ? 0.911 11.405 1.246 1.00 93.06 84 PRO A N 1
ATOM 593 C CA . PRO A 1 84 ? 2.082 12.142 0.774 1.00 93.06 84 PRO A CA 1
ATOM 594 C C . PRO A 1 84 ? 3.357 11.809 1.565 1.00 93.06 84 PRO A C 1
ATOM 596 O O . PRO A 1 84 ? 3.332 11.737 2.792 1.00 93.06 84 PRO A O 1
ATOM 599 N N . TRP A 1 85 ? 4.479 11.666 0.849 1.00 92.56 85 TRP A N 1
ATOM 600 C CA . TRP A 1 85 ? 5.778 11.273 1.415 1.00 92.56 85 TRP A CA 1
ATOM 601 C C . TRP A 1 85 ? 6.260 12.117 2.608 1.00 92.56 85 TRP A C 1
ATOM 603 O O . TRP A 1 85 ? 6.670 11.516 3.597 1.00 92.56 85 TRP A O 1
ATOM 613 N N . PRO A 1 86 ? 6.159 13.468 2.601 1.00 90.88 86 PRO A N 1
ATOM 614 C CA . PRO A 1 86 ? 6.653 14.292 3.712 1.00 90.88 86 PRO A CA 1
ATOM 615 C C . PRO A 1 86 ? 6.009 14.013 5.071 1.00 90.88 86 PRO A C 1
ATOM 617 O O . PRO A 1 86 ? 6.440 14.555 6.075 1.00 90.88 86 PRO A O 1
ATOM 620 N N . GLU A 1 87 ? 4.931 13.240 5.096 1.00 92.19 87 GLU A N 1
ATOM 621 C CA . GLU A 1 87 ? 4.128 13.000 6.282 1.00 92.19 87 GLU A CA 1
ATOM 622 C C . GLU A 1 87 ? 4.192 11.530 6.728 1.00 92.19 87 GLU A C 1
ATOM 624 O O . GLU A 1 87 ? 3.434 11.134 7.613 1.00 92.19 87 GLU A O 1
ATOM 629 N N . VAL A 1 88 ? 5.002 10.701 6.060 1.00 94.06 88 VAL A N 1
ATOM 630 C CA . VAL A 1 88 ? 5.091 9.257 6.313 1.00 94.06 88 VAL A CA 1
ATOM 631 C C . VAL A 1 88 ? 5.784 8.977 7.641 1.00 94.06 88 VAL A C 1
ATOM 633 O O . VAL A 1 88 ? 5.213 8.277 8.473 1.00 94.06 88 VAL A O 1
ATOM 636 N N . GLU A 1 89 ? 6.963 9.560 7.855 1.00 93.06 89 GLU A N 1
ATOM 637 C CA . GLU A 1 89 ? 7.765 9.361 9.068 1.00 93.06 89 GLU A CA 1
ATOM 638 C C . GLU A 1 89 ? 6.979 9.762 10.327 1.00 93.06 89 GLU A C 1
ATOM 640 O O . GLU A 1 89 ? 6.756 8.931 11.204 1.00 93.06 89 GLU A O 1
ATOM 645 N N . ASP A 1 90 ? 6.436 10.985 10.366 1.00 93.69 90 ASP A N 1
ATOM 646 C CA . ASP A 1 90 ? 5.610 11.469 11.483 1.00 93.69 90 ASP A CA 1
ATOM 647 C C . ASP A 1 90 ? 4.372 10.591 11.733 1.00 93.69 90 ASP A C 1
ATOM 649 O O . ASP A 1 90 ? 3.969 10.359 12.880 1.00 93.69 90 ASP A O 1
ATOM 653 N N . LEU A 1 91 ? 3.737 10.096 10.663 1.00 95.81 91 LEU A N 1
ATOM 654 C CA . LEU A 1 91 ? 2.565 9.232 10.779 1.00 95.81 91 LEU A CA 1
ATOM 655 C C . LEU A 1 91 ? 2.931 7.893 11.419 1.00 95.81 91 LEU A C 1
ATOM 657 O O . LEU A 1 91 ? 2.207 7.452 12.313 1.00 95.81 91 LEU A O 1
ATOM 661 N N . LEU A 1 92 ? 4.034 7.274 10.995 1.00 95.50 92 LEU A N 1
ATOM 662 C CA . LEU A 1 92 ? 4.507 5.994 11.529 1.00 95.50 92 LEU A CA 1
ATOM 663 C C . LEU A 1 92 ? 5.068 6.138 12.950 1.00 95.50 92 LEU A C 1
ATOM 665 O O . LEU A 1 92 ? 4.792 5.294 13.800 1.00 95.50 92 LEU A O 1
ATOM 669 N N . ALA A 1 93 ? 5.736 7.252 13.256 1.00 94.50 93 ALA A N 1
ATOM 670 C CA . ALA A 1 93 ? 6.229 7.562 14.598 1.00 94.50 93 ALA A CA 1
ATOM 671 C C . ALA A 1 93 ? 5.098 7.719 15.631 1.00 94.50 93 ALA A C 1
ATOM 673 O O . ALA A 1 93 ? 5.287 7.441 16.815 1.00 94.50 93 ALA A O 1
ATOM 674 N N . THR A 1 94 ? 3.914 8.167 15.199 1.00 94.62 94 THR A N 1
ATOM 675 C CA . THR A 1 94 ? 2.759 8.414 16.082 1.00 94.62 94 THR A CA 1
ATOM 676 C C . THR A 1 94 ? 1.683 7.330 16.026 1.00 94.62 94 THR A C 1
ATOM 678 O O . THR A 1 94 ? 0.802 7.308 16.886 1.00 94.62 94 THR A O 1
ATOM 681 N N . ASN A 1 95 ? 1.734 6.423 15.046 1.00 95.12 95 ASN A N 1
ATOM 682 C CA . ASN A 1 95 ? 0.765 5.342 14.868 1.00 95.12 95 ASN A CA 1
ATOM 683 C C . ASN A 1 95 ? 1.506 4.040 14.554 1.00 95.12 95 ASN A C 1
ATOM 685 O O . ASN A 1 95 ? 1.843 3.763 13.403 1.00 95.12 95 ASN A O 1
ATOM 689 N N . ALA A 1 96 ? 1.734 3.235 15.588 1.00 89.69 96 ALA A N 1
ATOM 690 C CA . ALA A 1 96 ? 2.400 1.952 15.436 1.00 89.69 96 ALA A CA 1
ATOM 691 C C . ALA A 1 96 ? 1.559 0.983 14.592 1.00 89.69 96 ALA A C 1
ATOM 693 O O . ALA A 1 96 ? 0.345 0.866 14.774 1.00 89.69 96 ALA A O 1
ATOM 694 N N . THR A 1 97 ? 2.227 0.254 13.704 1.00 92.81 97 THR A N 1
ATOM 695 C CA . THR A 1 97 ? 1.680 -0.957 13.093 1.00 92.81 97 THR A CA 1
ATOM 696 C C . THR A 1 97 ? 1.768 -2.130 14.062 1.00 92.81 97 THR A C 1
ATOM 698 O O . THR A 1 97 ? 2.599 -2.154 14.978 1.00 92.81 97 THR A O 1
ATOM 701 N N . THR A 1 98 ? 0.924 -3.135 13.843 1.00 91.12 98 THR A N 1
ATOM 702 C CA . THR A 1 98 ? 0.994 -4.383 14.602 1.00 91.12 98 THR A CA 1
ATOM 703 C C . THR A 1 98 ? 2.135 -5.261 14.083 1.00 91.12 98 THR A C 1
ATOM 705 O O . THR A 1 98 ? 2.257 -5.472 12.879 1.00 91.12 98 THR A O 1
ATOM 708 N N . THR A 1 99 ? 2.959 -5.821 14.970 1.00 91.06 99 THR A N 1
ATOM 709 C CA . THR A 1 99 ? 3.985 -6.805 14.586 1.00 91.06 99 THR A CA 1
ATOM 710 C C . THR A 1 99 ? 3.358 -7.998 13.857 1.00 91.06 99 THR A C 1
ATOM 712 O O . THR A 1 99 ? 2.374 -8.567 14.329 1.00 91.06 99 THR A O 1
ATOM 715 N N . GLY A 1 100 ? 3.930 -8.385 12.713 1.00 90.31 100 GLY A N 1
ATOM 716 C CA . GLY A 1 100 ? 3.398 -9.447 11.844 1.00 90.31 100 GLY A CA 1
ATOM 717 C C . GLY A 1 100 ? 2.244 -9.010 10.926 1.00 90.31 100 GLY A C 1
ATOM 718 O O . GLY A 1 100 ? 1.743 -9.816 10.129 1.00 90.31 100 GLY A O 1
ATOM 719 N N . ALA A 1 101 ? 1.818 -7.745 11.008 1.00 95.25 101 ALA A N 1
ATOM 720 C CA . ALA A 1 101 ? 0.994 -7.134 9.973 1.00 95.25 101 ALA A CA 1
ATOM 721 C C . ALA A 1 101 ? 1.824 -6.872 8.710 1.00 95.25 101 ALA A C 1
ATOM 723 O O . ALA A 1 101 ? 3.050 -6.770 8.761 1.00 95.25 101 ALA A O 1
ATOM 724 N N . VAL A 1 102 ? 1.136 -6.729 7.579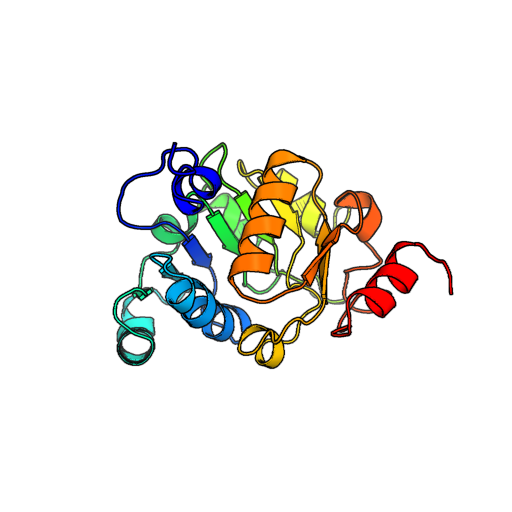 1.00 98.00 102 VAL A N 1
ATOM 725 C CA . VAL A 1 102 ? 1.743 -6.318 6.309 1.00 98.00 102 VAL A CA 1
ATOM 726 C C . VAL A 1 102 ? 1.413 -4.858 6.036 1.00 98.00 102 VAL A C 1
ATOM 728 O O . VAL A 1 102 ? 0.241 -4.478 6.063 1.00 98.00 102 VAL A O 1
ATOM 731 N N . LEU A 1 103 ? 2.427 -4.054 5.717 1.00 98.50 103 LEU A N 1
ATOM 732 C CA . LEU A 1 103 ? 2.270 -2.670 5.277 1.00 98.50 103 LEU A CA 1
ATOM 733 C C . LEU A 1 103 ? 2.549 -2.569 3.770 1.00 98.50 103 LEU A C 1
ATOM 735 O O . LEU A 1 103 ? 3.695 -2.570 3.328 1.00 98.50 103 LEU A O 1
ATOM 739 N N . MET A 1 104 ? 1.487 -2.461 2.975 1.00 98.69 104 MET A N 1
ATOM 740 C CA . MET A 1 104 ? 1.544 -2.131 1.553 1.00 98.69 104 MET A CA 1
ATOM 741 C C . MET A 1 104 ? 1.888 -0.644 1.378 1.00 98.69 104 MET A C 1
ATOM 743 O O . MET A 1 104 ? 1.024 0.227 1.519 1.00 98.69 104 MET A O 1
ATOM 747 N N . ASP A 1 105 ? 3.147 -0.349 1.064 1.00 98.00 105 ASP A N 1
ATOM 748 C CA . ASP A 1 105 ? 3.636 1.003 0.803 1.00 98.00 105 ASP A CA 1
ATOM 749 C C . ASP A 1 105 ? 3.329 1.433 -0.641 1.00 98.00 105 ASP A C 1
ATOM 751 O O . ASP A 1 105 ? 3.982 1.001 -1.596 1.00 98.00 105 ASP A O 1
ATOM 755 N N . ALA A 1 106 ? 2.337 2.319 -0.785 1.00 97.00 106 ALA A N 1
ATOM 756 C CA . ALA A 1 106 ? 1.949 2.942 -2.050 1.00 97.00 106 ALA A CA 1
ATOM 757 C C . ALA A 1 106 ? 2.480 4.379 -2.200 1.00 97.00 106 ALA A C 1
ATOM 759 O O . ALA A 1 106 ? 2.029 5.126 -3.079 1.00 97.00 106 ALA A O 1
ATOM 760 N N . THR A 1 107 ? 3.408 4.798 -1.338 1.00 94.62 107 THR A N 1
ATOM 761 C CA . THR A 1 107 ? 3.946 6.157 -1.320 1.00 94.62 107 THR A CA 1
ATOM 762 C C . THR A 1 107 ? 5.028 6.360 -2.383 1.00 94.62 107 THR A C 1
ATOM 764 O O . THR A 1 107 ? 5.571 5.422 -2.973 1.00 94.62 107 THR A O 1
ATOM 767 N N . ASN A 1 108 ? 5.303 7.631 -2.677 1.00 90.94 108 ASN A N 1
ATOM 768 C CA . ASN A 1 108 ? 6.309 8.047 -3.644 1.00 90.94 108 ASN A CA 1
ATOM 769 C C . ASN A 1 108 ? 7.048 9.284 -3.129 1.00 90.94 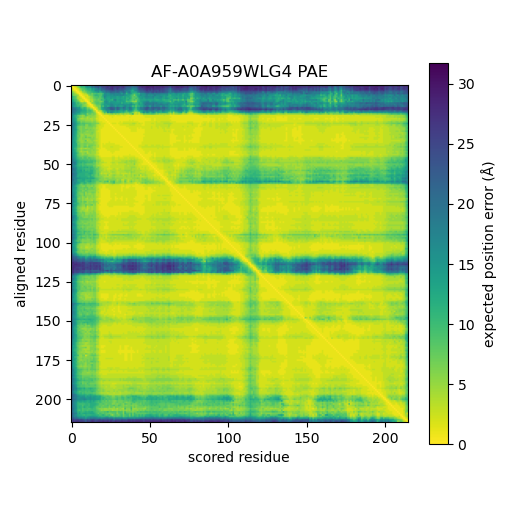108 ASN A C 1
ATOM 771 O O . ASN A 1 108 ? 6.428 10.333 -2.927 1.00 90.94 108 ASN A O 1
ATOM 775 N N . ALA A 1 109 ? 8.365 9.170 -2.978 1.00 87.56 109 ALA A N 1
ATOM 776 C CA . ALA A 1 109 ? 9.255 10.280 -2.661 1.00 87.56 109 ALA A CA 1
ATOM 777 C C . ALA A 1 109 ? 9.597 11.062 -3.939 1.00 87.56 109 ALA A C 1
ATOM 779 O O . ALA A 1 109 ? 10.517 10.722 -4.680 1.00 87.56 109 ALA A O 1
ATOM 780 N N . TRP A 1 110 ? 8.803 12.086 -4.250 1.00 81.00 110 TRP A N 1
ATOM 781 C CA . TRP A 1 110 ? 9.041 12.936 -5.418 1.00 81.00 110 TRP A CA 1
ATOM 782 C C . TRP A 1 110 ? 10.236 13.867 -5.197 1.00 81.00 110 TRP A C 1
ATOM 784 O O . TRP A 1 110 ? 10.454 14.369 -4.094 1.00 81.00 110 TRP A O 1
ATOM 794 N N . SER A 1 111 ? 10.975 14.172 -6.267 1.00 69.19 111 SER A N 1
ATOM 795 C CA . SER A 1 111 ? 12.044 15.173 -6.227 1.00 69.19 111 SER A CA 1
ATOM 796 C C . SER A 1 111 ? 11.520 16.503 -5.665 1.00 69.19 111 SER A C 1
ATOM 798 O O . SER A 1 111 ? 10.565 17.067 -6.203 1.00 69.19 111 SER A O 1
ATOM 800 N N . GLY A 1 112 ? 12.144 17.002 -4.594 1.00 64.69 112 GLY A N 1
ATOM 801 C CA . GLY A 1 112 ? 11.739 18.228 -3.892 1.00 64.69 112 GLY A CA 1
ATOM 802 C C . GLY A 1 112 ? 10.880 18.009 -2.639 1.00 64.69 112 GLY A C 1
ATOM 803 O O . GLY A 1 112 ? 10.578 18.978 -1.945 1.00 64.69 112 GLY A O 1
ATOM 804 N N . TRP A 1 113 ? 10.499 16.770 -2.316 1.00 63.97 113 TRP A N 1
ATOM 805 C CA . TRP A 1 113 ? 9.780 16.415 -1.088 1.00 63.97 113 TRP A CA 1
ATOM 806 C C . TRP A 1 113 ? 10.740 15.810 -0.054 1.00 63.97 113 TRP A C 1
ATOM 808 O O . TRP A 1 113 ? 10.854 14.599 -0.017 1.00 63.97 113 TRP A O 1
ATOM 818 N N . SER A 1 114 ? 11.375 16.658 0.775 1.00 56.84 114 SER A N 1
ATOM 819 C CA . SER A 1 114 ? 12.255 16.339 1.932 1.00 56.84 114 SER A CA 1
ATOM 820 C C . SER A 1 114 ? 13.419 15.347 1.688 1.00 56.84 114 SER A C 1
ATOM 822 O O . SER A 1 114 ? 13.252 14.328 1.029 1.00 56.84 114 SER A O 1
ATOM 824 N N . PRO A 1 115 ? 14.625 15.574 2.244 1.00 51.81 115 PRO A N 1
ATOM 825 C CA . PRO A 1 115 ? 15.779 14.719 1.980 1.00 51.81 115 PRO A CA 1
ATOM 826 C C . PRO A 1 115 ? 15.802 13.412 2.788 1.00 51.81 115 PRO A C 1
ATOM 828 O O . PRO A 1 115 ? 16.835 12.755 2.768 1.00 51.81 115 PRO A O 1
ATOM 831 N N . THR A 1 116 ? 14.723 12.996 3.469 1.00 55.12 116 THR A N 1
ATOM 832 C CA . THR A 1 116 ? 14.678 11.717 4.218 1.00 55.12 116 THR A CA 1
ATOM 833 C C . THR A 1 116 ? 14.655 10.476 3.310 1.00 55.12 116 THR A C 1
ATOM 835 O O . THR A 1 116 ? 14.050 9.458 3.627 1.00 55.12 116 THR A O 1
ATOM 838 N N . LEU A 1 117 ? 15.291 10.552 2.145 1.00 56.88 117 LEU A N 1
ATOM 839 C CA . LEU A 1 117 ? 15.763 9.372 1.452 1.00 56.88 117 LEU A CA 1
ATOM 840 C C . LEU A 1 117 ? 17.043 8.952 2.168 1.00 56.88 117 LEU A C 1
ATOM 842 O O . LEU A 1 117 ? 18.073 9.623 2.082 1.00 56.88 117 LEU A O 1
ATOM 846 N N . THR A 1 118 ? 16.968 7.852 2.905 1.00 54.91 118 THR A N 1
ATOM 847 C CA . THR A 1 118 ? 18.161 7.086 3.252 1.00 54.91 118 THR A CA 1
ATOM 848 C C . THR A 1 118 ? 18.909 6.718 1.959 1.00 54.91 118 THR A C 1
ATOM 850 O O . THR A 1 118 ? 18.366 6.806 0.857 1.00 54.91 118 THR A O 1
ATOM 853 N N . ALA A 1 119 ? 20.188 6.344 2.046 1.00 55.34 119 ALA A N 1
ATOM 854 C CA . ALA A 1 119 ? 20.916 5.863 0.860 1.00 55.34 119 ALA A CA 1
ATOM 855 C C . ALA A 1 119 ? 20.241 4.621 0.223 1.00 55.34 119 ALA A C 1
ATOM 857 O O . ALA A 1 119 ? 20.439 4.344 -0.956 1.00 55.34 119 ALA A O 1
ATOM 858 N N . SER A 1 120 ? 19.444 3.919 1.028 1.00 64.50 120 SER A N 1
ATOM 859 C CA . SER A 1 120 ? 18.457 2.879 0.743 1.00 64.50 120 SER A CA 1
ATOM 860 C C . SER A 1 120 ? 17.099 3.513 0.372 1.00 64.50 120 SER A C 1
ATOM 862 O O . SER A 1 120 ? 16.688 4.483 1.000 1.00 64.50 120 SER A O 1
ATOM 864 N N . GLY A 1 121 ? 16.398 3.038 -0.658 1.00 82.19 121 GLY A N 1
ATOM 865 C CA . GLY A 1 121 ? 15.231 3.704 -1.267 1.00 82.19 121 GLY A CA 1
ATOM 866 C C . GLY A 1 121 ? 14.051 4.014 -0.323 1.00 82.19 121 GLY A C 1
ATOM 867 O O . GLY A 1 121 ? 13.988 3.570 0.818 1.00 82.19 121 GLY A O 1
ATOM 868 N N . SER A 1 122 ? 13.039 4.750 -0.810 1.00 89.94 122 SER A N 1
ATOM 869 C CA . SER A 1 122 ? 11.941 5.273 0.036 1.00 89.94 122 SER A CA 1
ATOM 870 C C . SER A 1 122 ? 11.213 4.208 0.871 1.00 89.94 122 SER A C 1
ATOM 872 O O . SER A 1 122 ? 10.813 4.469 1.999 1.00 89.94 122 SER A O 1
ATOM 874 N N . SER A 1 123 ? 11.023 3.006 0.327 1.00 93.62 123 SER A N 1
ATOM 875 C CA . SER A 1 123 ? 10.320 1.925 1.028 1.00 93.62 123 SER A CA 1
ATOM 876 C C . SER A 1 123 ? 11.213 1.186 2.035 1.00 93.62 123 SER A C 1
ATOM 878 O O . SER A 1 123 ? 10.682 0.605 2.976 1.00 93.62 123 SER A O 1
ATOM 880 N N . GLU A 1 124 ? 12.543 1.248 1.894 1.00 93.00 124 GLU A N 1
ATOM 881 C CA . GLU A 1 124 ? 13.476 0.770 2.927 1.00 93.00 124 GLU A CA 1
ATOM 882 C C . GLU A 1 124 ? 13.423 1.690 4.154 1.00 93.00 124 GLU A C 1
ATOM 884 O O . GLU A 1 124 ? 13.297 1.204 5.273 1.00 93.00 124 GLU A O 1
ATOM 889 N N . ALA A 1 125 ? 13.370 3.014 3.954 1.00 92.69 125 ALA A N 1
ATOM 890 C CA . ALA A 1 125 ? 13.149 3.959 5.053 1.00 92.69 125 ALA A CA 1
ATOM 891 C C . ALA A 1 125 ? 11.819 3.689 5.786 1.00 92.69 125 ALA A C 1
ATOM 893 O O . ALA A 1 125 ? 11.762 3.681 7.012 1.00 92.69 125 ALA A O 1
ATOM 894 N N . VAL A 1 126 ? 10.745 3.381 5.047 1.00 94.81 126 VAL A N 1
ATOM 895 C CA . VAL A 1 126 ? 9.459 2.973 5.645 1.00 94.81 126 VAL A CA 1
ATOM 896 C C . VAL A 1 126 ? 9.601 1.706 6.492 1.00 94.81 126 VAL A C 1
ATOM 898 O O . VAL A 1 126 ? 8.984 1.630 7.555 1.00 94.81 126 VAL A O 1
ATOM 901 N N . ALA A 1 127 ? 10.409 0.737 6.052 1.00 95.19 127 ALA A N 1
ATOM 902 C CA . ALA A 1 127 ? 10.682 -0.485 6.806 1.00 95.19 127 ALA A CA 1
ATOM 903 C C . ALA A 1 127 ? 11.451 -0.216 8.110 1.00 95.19 127 ALA A C 1
ATOM 905 O O . ALA A 1 127 ? 11.212 -0.900 9.100 1.00 95.19 127 ALA A O 1
ATOM 906 N N . GLU A 1 128 ? 12.302 0.812 8.155 1.00 93.50 128 GLU A N 1
ATOM 907 C CA . GLU A 1 128 ? 12.983 1.245 9.386 1.00 93.50 128 GLU A CA 1
ATOM 908 C C . GLU A 1 128 ? 12.038 1.936 10.388 1.00 93.50 128 GLU A C 1
ATOM 910 O O . GLU A 1 128 ? 12.293 1.930 11.593 1.00 93.50 128 GLU A O 1
ATOM 915 N N . TRP A 1 129 ? 10.935 2.526 9.917 1.00 94.62 129 TRP A N 1
ATOM 916 C CA . TRP A 1 129 ? 9.997 3.302 10.743 1.00 94.62 129 TRP A CA 1
ATOM 917 C C . TRP A 1 129 ? 8.799 2.502 11.267 1.00 94.62 129 TRP A C 1
ATOM 919 O O . TRP A 1 129 ? 7.938 3.061 11.950 1.00 94.62 129 TRP A O 1
ATOM 929 N N . THR A 1 130 ? 8.689 1.216 10.934 1.00 95.69 130 THR A N 1
ATOM 930 C CA . THR A 1 130 ? 7.496 0.411 11.215 1.00 95.69 130 THR A CA 1
ATOM 931 C C . THR A 1 130 ? 7.839 -0.966 11.782 1.00 95.69 130 THR A C 1
ATOM 933 O O . THR A 1 130 ? 8.922 -1.489 11.565 1.00 95.69 130 THR A O 1
ATOM 936 N N . ASN A 1 131 ? 6.894 -1.579 12.501 1.00 93.69 131 ASN A N 1
ATOM 937 C CA . ASN A 1 131 ? 7.027 -2.951 13.013 1.00 93.69 131 ASN A CA 1
ATOM 938 C C . ASN A 1 131 ? 6.398 -4.005 12.081 1.00 93.69 131 ASN A C 1
ATOM 940 O O . ASN A 1 131 ? 6.366 -5.189 12.424 1.00 93.69 131 ASN A O 1
ATOM 944 N N . ALA A 1 132 ? 5.816 -3.568 10.964 1.00 97.00 132 ALA A N 1
ATOM 945 C CA . ALA A 1 132 ? 5.156 -4.410 9.976 1.00 97.00 132 ALA A CA 1
ATOM 946 C C . ALA A 1 132 ? 6.129 -4.857 8.883 1.00 97.00 132 ALA A C 1
ATOM 948 O O . ALA A 1 132 ? 7.098 -4.167 8.573 1.00 97.00 132 ALA A O 1
ATOM 949 N N . ASP A 1 133 ? 5.802 -5.968 8.232 1.00 97.62 133 ASP A N 1
ATOM 950 C CA . ASP A 1 133 ? 6.522 -6.401 7.042 1.00 97.62 133 ASP A CA 1
ATOM 951 C C . ASP A 1 133 ? 6.108 -5.513 5.857 1.00 97.62 133 ASP A C 1
ATOM 953 O O . ASP A 1 133 ? 4.936 -5.479 5.463 1.00 97.62 133 ASP A O 1
ATOM 957 N N . VAL A 1 134 ? 7.059 -4.760 5.301 1.00 98.19 134 VAL A N 1
ATOM 958 C CA . VAL A 1 134 ? 6.793 -3.802 4.219 1.00 98.19 134 VAL A CA 1
ATOM 959 C C . VAL A 1 134 ? 6.781 -4.493 2.860 1.00 98.19 134 VAL A C 1
ATOM 961 O O . VAL A 1 134 ? 7.686 -5.251 2.511 1.00 98.19 134 VAL A O 1
ATOM 964 N N . VAL A 1 135 ? 5.765 -4.169 2.059 1.00 98.50 135 VAL A N 1
ATOM 965 C CA . VAL A 1 135 ? 5.675 -4.542 0.645 1.00 98.50 135 VAL A CA 1
ATOM 966 C C . VAL A 1 135 ? 5.444 -3.284 -0.181 1.00 98.50 135 VAL A C 1
ATOM 968 O O . VAL A 1 135 ? 4.412 -2.626 -0.041 1.00 98.50 135 VAL A O 1
ATOM 971 N N . LYS A 1 136 ? 6.369 -2.945 -1.080 1.00 97.69 136 LYS A N 1
ATOM 972 C CA . LYS A 1 136 ? 6.177 -1.836 -2.019 1.00 97.69 136 LYS A CA 1
ATOM 973 C C . LYS A 1 136 ? 5.222 -2.272 -3.121 1.00 97.69 136 LYS A C 1
ATOM 975 O O . LYS A 1 136 ? 5.524 -3.205 -3.861 1.00 97.69 136 LYS A O 1
ATOM 980 N N . VAL A 1 137 ? 4.084 -1.598 -3.258 1.00 97.06 137 VAL A N 1
ATOM 981 C CA . VAL A 1 137 ? 3.046 -1.952 -4.239 1.00 97.06 137 VAL A CA 1
ATOM 982 C C . VAL A 1 137 ? 2.149 -0.751 -4.529 1.00 97.06 137 VAL A C 1
ATOM 984 O O . VAL A 1 137 ? 2.040 0.167 -3.727 1.00 97.06 137 VAL A O 1
ATOM 987 N N . PHE A 1 138 ? 1.510 -0.716 -5.699 1.00 95.88 138 PHE A N 1
ATOM 988 C CA . PHE A 1 138 ? 0.650 0.383 -6.173 1.00 95.88 138 PHE A CA 1
ATOM 989 C C . PHE A 1 138 ? 1.332 1.746 -6.367 1.00 95.88 138 PHE A C 1
ATOM 991 O O . PHE A 1 138 ? 0.730 2.612 -7.003 1.00 95.88 138 PHE A O 1
ATOM 998 N N . SER A 1 139 ? 2.579 1.943 -5.921 1.00 89.06 139 SER A N 1
ATOM 999 C CA . SER A 1 139 ? 3.331 3.194 -6.111 1.00 89.06 139 SER A CA 1
ATOM 1000 C C . SER A 1 139 ? 3.486 3.573 -7.591 1.00 89.06 139 SER A C 1
ATOM 1002 O O . SER A 1 139 ? 3.610 4.751 -7.920 1.00 89.06 139 SER A O 1
ATOM 1004 N N . THR A 1 140 ? 3.418 2.591 -8.494 1.00 87.12 140 THR A N 1
ATOM 1005 C CA . THR A 1 140 ? 3.519 2.757 -9.950 1.00 87.12 140 THR A CA 1
ATOM 1006 C C . THR A 1 140 ? 2.163 2.800 -10.669 1.00 87.12 140 THR A C 1
ATOM 1008 O O . THR A 1 140 ? 2.120 3.008 -11.883 1.00 87.12 140 THR A O 1
ATOM 1011 N N . VAL A 1 141 ? 1.046 2.616 -9.956 1.00 89.38 141 VAL A N 1
ATOM 1012 C CA . VAL A 1 141 ? -0.297 2.473 -10.539 1.00 89.38 141 VAL A CA 1
ATOM 1013 C C . VAL A 1 141 ? -1.082 3.772 -10.396 1.00 89.38 141 VAL A C 1
ATOM 1015 O O . VAL A 1 141 ? -1.213 4.340 -9.315 1.00 89.38 141 VAL A O 1
ATOM 1018 N N . HIS A 1 142 ? -1.681 4.240 -11.491 1.00 90.94 142 HIS A N 1
ATOM 1019 C CA . HIS A 1 142 ? -2.578 5.391 -11.430 1.00 90.94 142 HIS A CA 1
ATOM 1020 C C . HIS A 1 142 ? -3.912 5.009 -10.762 1.00 90.94 142 HIS A C 1
ATOM 1022 O O . HIS A 1 142 ? -4.505 3.996 -11.123 1.00 90.94 142 HIS A O 1
ATOM 1028 N N . ALA A 1 143 ? -4.458 5.857 -9.882 1.00 92.12 143 ALA A N 1
ATOM 1029 C CA . ALA A 1 143 ? -5.691 5.577 -9.123 1.00 92.12 143 ALA A CA 1
ATOM 1030 C C . ALA A 1 143 ? -6.874 5.076 -9.980 1.00 92.12 143 ALA A C 1
ATOM 1032 O O . ALA A 1 143 ? -7.614 4.189 -9.573 1.00 92.12 143 ALA A O 1
ATOM 1033 N N . ARG A 1 144 ? -7.032 5.597 -11.207 1.00 91.88 144 ARG A N 1
ATOM 1034 C CA . ARG A 1 144 ? -8.078 5.130 -12.143 1.00 91.88 144 ARG A CA 1
ATOM 1035 C C . ARG A 1 144 ? -7.925 3.663 -12.557 1.00 91.88 144 ARG A C 1
ATOM 1037 O O . ARG A 1 144 ? -8.924 3.021 -12.837 1.00 91.88 144 ARG A O 1
ATOM 1044 N N . ARG A 1 145 ? -6.689 3.168 -12.641 1.00 91.88 145 ARG A N 1
ATOM 1045 C CA . ARG A 1 145 ? -6.383 1.762 -12.928 1.00 91.88 145 ARG A CA 1
ATOM 1046 C C . ARG A 1 145 ? -6.533 0.905 -11.678 1.00 91.88 145 ARG A C 1
ATOM 1048 O O . ARG A 1 145 ? -7.010 -0.210 -11.784 1.00 91.88 145 ARG A O 1
ATOM 1055 N N . LEU A 1 146 ? -6.220 1.453 -10.503 1.00 92.44 146 LEU A N 1
ATOM 1056 C CA . LEU A 1 146 ? -6.505 0.782 -9.235 1.00 92.44 146 LEU A CA 1
ATOM 1057 C C . LEU A 1 146 ? -7.998 0.507 -9.051 1.00 92.44 146 LEU A C 1
ATOM 1059 O O . LEU A 1 146 ? -8.354 -0.596 -8.668 1.00 92.44 146 LEU A O 1
ATOM 1063 N N . ALA A 1 147 ? -8.862 1.455 -9.416 1.00 93.12 147 ALA A N 1
ATOM 1064 C CA . ALA A 1 147 ? -10.315 1.275 -9.372 1.00 93.12 147 ALA A CA 1
ATOM 1065 C C . ALA A 1 147 ? -10.869 0.258 -10.397 1.00 93.12 147 ALA A C 1
ATOM 1067 O O . ALA A 1 147 ? -12.036 -0.113 -10.310 1.00 93.12 147 ALA A O 1
ATOM 1068 N N . ALA A 1 148 ? -10.072 -0.146 -11.391 1.00 91.69 148 ALA A N 1
ATOM 1069 C CA . ALA A 1 148 ? -10.480 -1.043 -12.472 1.00 91.69 148 ALA A CA 1
ATOM 1070 C C . ALA A 1 148 ? -9.274 -1.882 -12.941 1.00 91.69 148 ALA A C 1
ATOM 1072 O O . ALA A 1 148 ? -8.697 -1.590 -13.995 1.00 91.69 148 ALA A O 1
ATOM 1073 N N . PRO A 1 149 ? -8.853 -2.871 -12.134 1.00 86.88 149 PRO A N 1
ATOM 1074 C CA . PRO A 1 149 ? -7.596 -3.573 -12.346 1.00 86.88 149 PRO A CA 1
ATOM 1075 C C . PRO A 1 149 ? -7.604 -4.489 -13.568 1.00 86.88 149 PRO A C 1
ATOM 1077 O O . PRO A 1 149 ? -6.575 -4.565 -14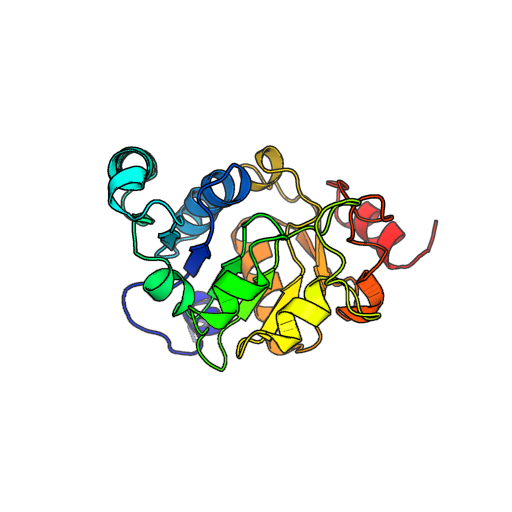.213 1.00 86.88 149 PRO A O 1
ATOM 1080 N N . ASP A 1 150 ? -8.729 -5.116 -13.934 1.00 88.69 150 ASP A N 1
ATOM 1081 C CA . ASP A 1 150 ? -8.954 -5.807 -15.227 1.00 88.69 150 ASP A CA 1
ATOM 1082 C C . ASP A 1 150 ? -7.773 -6.677 -15.733 1.00 88.69 150 ASP A C 1
ATOM 1084 O O . ASP A 1 150 ? -7.376 -6.623 -16.898 1.00 88.69 150 ASP A O 1
ATOM 1088 N N . GLY A 1 151 ? -7.143 -7.440 -14.832 1.00 89.88 151 GLY A N 1
ATOM 1089 C CA . GLY A 1 151 ? -6.006 -8.318 -15.135 1.00 89.88 151 GLY A CA 1
ATOM 1090 C C . GLY A 1 151 ? -4.677 -7.601 -15.403 1.00 89.88 151 GLY A C 1
ATOM 1091 O O . GLY A 1 151 ? -3.713 -8.235 -15.836 1.00 89.88 151 GLY A O 1
ATOM 1092 N N . LEU A 1 152 ? -4.599 -6.291 -15.166 1.00 92.06 152 LEU A N 1
ATOM 1093 C CA . LEU A 1 152 ? -3.383 -5.503 -15.331 1.00 92.06 152 LEU A CA 1
ATOM 1094 C C . LEU A 1 152 ? -2.272 -6.032 -14.434 1.00 92.06 152 LEU A C 1
ATOM 1096 O O . LEU A 1 152 ? -2.499 -6.440 -13.297 1.00 92.06 152 LEU A O 1
ATOM 1100 N N . ALA A 1 153 ? -1.048 -5.984 -14.939 1.00 93.62 153 ALA A N 1
ATOM 1101 C CA . ALA A 1 153 ? 0.109 -6.359 -14.159 1.00 93.62 153 ALA A CA 1
ATOM 1102 C C . ALA A 1 153 ? 0.519 -5.230 -13.214 1.00 93.62 153 ALA A C 1
ATOM 1104 O O . ALA A 1 153 ? 0.523 -4.055 -13.601 1.00 93.62 153 ALA A O 1
ATOM 1105 N N . VAL A 1 154 ? 0.892 -5.592 -11.990 1.00 94.19 154 VAL A N 1
ATOM 1106 C CA . VAL A 1 154 ? 1.396 -4.657 -10.981 1.00 94.19 154 VAL A CA 1
ATOM 1107 C C . VAL A 1 154 ? 2.697 -5.193 -10.385 1.00 94.19 154 VAL A C 1
ATOM 1109 O O . VAL A 1 154 ? 2.726 -6.329 -9.903 1.00 94.19 154 VAL A O 1
ATOM 1112 N N . PRO A 1 155 ? 3.789 -4.409 -10.429 1.00 95.44 155 PRO A N 1
ATOM 1113 C CA . PRO A 1 155 ? 5.027 -4.814 -9.795 1.00 95.44 155 PRO A CA 1
ATOM 1114 C C . PRO A 1 155 ? 4.895 -4.655 -8.280 1.00 95.44 155 PRO A C 1
ATOM 1116 O O . PRO A 1 155 ? 4.295 -3.686 -7.801 1.00 95.44 155 PRO A O 1
ATOM 1119 N N . PHE A 1 156 ? 5.478 -5.586 -7.537 1.00 96.62 156 PHE A N 1
ATOM 1120 C CA . PHE A 1 156 ? 5.636 -5.466 -6.094 1.00 96.62 156 PHE A CA 1
ATOM 1121 C C . PHE A 1 156 ? 7.020 -5.936 -5.655 1.00 96.62 156 PHE A C 1
ATOM 1123 O O . PHE A 1 156 ? 7.634 -6.774 -6.316 1.00 96.62 156 PHE A O 1
ATOM 1130 N N . ALA A 1 157 ? 7.495 -5.406 -4.534 1.00 96.75 157 ALA A N 1
ATOM 1131 C CA . ALA A 1 157 ? 8.771 -5.781 -3.937 1.00 96.75 157 ALA A CA 1
ATOM 1132 C C . ALA A 1 157 ? 8.625 -5.991 -2.434 1.00 96.75 157 ALA A C 1
ATOM 1134 O O . ALA A 1 157 ? 7.829 -5.307 -1.786 1.00 96.75 157 ALA A O 1
ATOM 1135 N N . ALA A 1 158 ? 9.380 -6.942 -1.899 1.00 97.38 158 ALA A N 1
ATOM 1136 C CA . ALA A 1 158 ? 9.329 -7.331 -0.496 1.00 97.38 158 ALA A CA 1
ATOM 1137 C C . ALA A 1 158 ? 10.619 -8.050 -0.094 1.00 97.38 158 ALA A C 1
ATOM 1139 O O . ALA A 1 158 ? 11.131 -8.869 -0.865 1.00 97.38 158 ALA A O 1
ATOM 1140 N N . ASP A 1 159 ? 11.072 -7.800 1.135 1.00 96.31 159 ASP A N 1
ATOM 1141 C CA . ASP A 1 159 ? 12.226 -8.487 1.735 1.00 96.31 159 ASP A CA 1
ATOM 1142 C C . ASP A 1 159 ? 11.805 -9.713 2.554 1.00 96.31 159 ASP A C 1
ATOM 1144 O O . ASP A 1 159 ? 12.566 -10.668 2.698 1.00 96.31 159 ASP A O 1
ATOM 1148 N N . VAL A 1 160 ? 10.569 -9.709 3.067 1.00 95.75 160 VAL A N 1
ATOM 1149 C CA . VAL A 1 160 ? 9.972 -10.824 3.811 1.00 95.75 160 VAL A CA 1
ATOM 1150 C C . VAL A 1 160 ? 9.078 -11.630 2.860 1.00 95.75 160 VAL A C 1
ATOM 1152 O O . VAL A 1 160 ? 7.998 -11.152 2.498 1.00 95.75 160 VAL A O 1
ATOM 1155 N N . PRO A 1 161 ? 9.461 -12.864 2.465 1.00 89.94 161 PRO A N 1
ATOM 1156 C CA . PRO A 1 161 ? 8.730 -13.618 1.442 1.00 89.94 161 PRO A CA 1
ATOM 1157 C C . PRO A 1 161 ? 7.255 -13.859 1.778 1.00 89.94 161 PRO A C 1
ATOM 1159 O O . PRO A 1 161 ? 6.396 -13.651 0.932 1.00 89.94 161 PRO A O 1
ATOM 1162 N N . ASN A 1 162 ? 6.940 -14.195 3.035 1.00 92.12 162 ASN A N 1
ATOM 1163 C CA . ASN A 1 162 ? 5.557 -14.425 3.474 1.00 92.12 162 ASN A CA 1
ATOM 1164 C C . ASN A 1 162 ? 4.673 -13.173 3.285 1.00 92.12 162 ASN A C 1
ATOM 1166 O O . ASN A 1 162 ? 3.536 -13.269 2.827 1.00 92.12 162 ASN A O 1
ATOM 1170 N N . ALA A 1 163 ? 5.203 -11.980 3.569 1.00 95.38 163 ALA A N 1
ATOM 1171 C CA . ALA A 1 163 ? 4.484 -10.734 3.322 1.00 95.38 163 ALA A CA 1
ATOM 1172 C C . ALA A 1 163 ? 4.247 -10.502 1.821 1.00 95.38 163 ALA A C 1
ATOM 1174 O O . ALA A 1 163 ? 3.140 -10.135 1.423 1.00 95.38 163 ALA A O 1
ATOM 1175 N N . GLY A 1 164 ? 5.259 -10.778 0.991 1.00 95.94 164 GLY A N 1
ATOM 1176 C CA . GLY A 1 164 ? 5.153 -10.726 -0.467 1.00 95.94 164 GLY A CA 1
ATOM 1177 C C . GLY A 1 164 ? 4.075 -11.662 -1.021 1.00 95.94 164 GLY A C 1
ATOM 1178 O O . GLY A 1 164 ? 3.235 -11.217 -1.802 1.00 95.94 164 GLY A O 1
ATOM 1179 N N . ASP A 1 165 ? 4.045 -12.916 -0.567 1.00 95.19 165 ASP A N 1
ATOM 1180 C CA . ASP A 1 165 ? 3.056 -13.916 -0.989 1.00 95.19 165 ASP A CA 1
ATOM 1181 C C . ASP A 1 165 ? 1.629 -13.493 -0.605 1.00 95.19 165 ASP A C 1
ATOM 1183 O O . ASP A 1 165 ? 0.727 -13.508 -1.444 1.00 95.19 165 ASP A O 1
ATOM 1187 N N . ARG A 1 166 ? 1.427 -13.002 0.628 1.00 94.69 166 ARG A N 1
ATOM 1188 C CA . ARG A 1 166 ? 0.125 -12.477 1.087 1.00 94.69 166 ARG A CA 1
ATOM 1189 C C . ARG A 1 166 ? -0.363 -11.318 0.216 1.00 94.69 166 ARG A C 1
ATOM 1191 O O . ARG A 1 166 ? -1.551 -11.242 -0.102 1.00 94.69 166 ARG A O 1
ATOM 1198 N N . VAL A 1 167 ? 0.530 -10.409 -0.180 1.00 96.69 167 VAL A N 1
ATOM 1199 C CA . VAL A 1 167 ? 0.170 -9.301 -1.079 1.00 96.69 167 VAL A CA 1
ATOM 1200 C C . VAL A 1 167 ? -0.101 -9.805 -2.491 1.00 96.69 167 VAL A C 1
ATOM 1202 O O . VAL A 1 167 ? -1.073 -9.362 -3.094 1.00 96.69 167 VAL A O 1
ATOM 1205 N N . ALA A 1 168 ? 0.677 -10.750 -3.019 1.00 96.38 168 ALA A N 1
ATOM 1206 C CA . ALA A 1 168 ? 0.435 -11.334 -4.338 1.00 96.38 168 ALA A CA 1
ATOM 1207 C C . ALA A 1 168 ? -0.937 -12.032 -4.427 1.00 96.38 168 ALA A C 1
ATOM 1209 O O . ALA A 1 168 ? -1.685 -11.828 -5.391 1.00 96.38 168 ALA A O 1
ATOM 1210 N N . ASP A 1 169 ? -1.312 -12.786 -3.395 1.00 95.12 169 ASP A N 1
ATOM 1211 C CA . ASP A 1 169 ? -2.627 -13.418 -3.288 1.00 95.12 169 ASP A CA 1
ATOM 1212 C C . ASP A 1 169 ? -3.748 -12.372 -3.218 1.00 95.12 169 ASP A C 1
ATOM 1214 O O . ASP A 1 169 ? -4.750 -12.468 -3.935 1.00 95.12 169 ASP A O 1
ATOM 1218 N N . LEU A 1 170 ? -3.568 -11.323 -2.407 1.00 95.56 170 LEU A N 1
ATOM 1219 C CA . LEU A 1 170 ? -4.514 -10.212 -2.321 1.00 95.56 170 LEU A CA 1
ATOM 1220 C C . LEU A 1 170 ? -4.681 -9.506 -3.673 1.00 95.56 170 LEU A C 1
ATOM 1222 O O . LEU A 1 170 ? -5.812 -9.274 -4.098 1.00 95.56 170 LEU A O 1
ATOM 1226 N N . LEU A 1 171 ? -3.578 -9.197 -4.359 1.00 96.00 171 LEU A N 1
ATOM 1227 C CA . LEU A 1 171 ? -3.557 -8.568 -5.682 1.00 96.00 171 LEU A CA 1
ATOM 1228 C C . LEU A 1 171 ? -4.327 -9.396 -6.713 1.00 96.00 171 LEU A C 1
ATOM 1230 O O . LEU A 1 171 ? -5.143 -8.849 -7.456 1.00 96.00 171 LEU A O 1
ATOM 1234 N N . SER A 1 172 ? -4.121 -10.712 -6.712 1.00 95.25 172 SER A N 1
ATOM 1235 C CA . SER A 1 172 ? -4.837 -11.640 -7.592 1.00 95.25 172 SER A CA 1
ATOM 1236 C C . SER A 1 172 ? -6.341 -11.632 -7.313 1.00 95.25 172 SER A C 1
ATOM 1238 O O . SER A 1 172 ? -7.147 -11.569 -8.242 1.00 95.25 172 SER A O 1
ATOM 1240 N N . ARG A 1 173 ? -6.743 -11.616 -6.034 1.00 93.31 173 ARG A N 1
ATOM 1241 C CA . ARG A 1 173 ? -8.158 -11.566 -5.624 1.00 93.31 173 ARG A CA 1
ATOM 1242 C C . ARG A 1 173 ? -8.866 -10.284 -6.035 1.00 93.31 173 ARG A C 1
ATOM 1244 O O . ARG A 1 173 ? -10.045 -10.332 -6.371 1.00 93.31 173 ARG A O 1
ATOM 1251 N N . ILE A 1 174 ? -8.168 -9.153 -6.002 1.00 94.12 174 ILE A N 1
ATOM 1252 C CA . ILE A 1 174 ? -8.736 -7.878 -6.452 1.00 94.12 174 ILE A CA 1
ATOM 1253 C C . ILE A 1 174 ? -8.647 -7.692 -7.972 1.00 94.12 174 ILE A C 1
ATOM 1255 O O . ILE A 1 174 ? -9.119 -6.679 -8.472 1.00 94.12 174 ILE A O 1
ATOM 1259 N N . GLY A 1 175 ? -8.082 -8.651 -8.714 1.00 93.94 175 GLY A N 1
ATOM 1260 C CA . GLY A 1 175 ? -8.089 -8.664 -10.177 1.00 93.94 175 GLY A CA 1
ATOM 1261 C C . GLY A 1 175 ? -6.847 -8.077 -10.852 1.00 93.94 175 GLY A C 1
ATOM 1262 O O . GLY A 1 175 ? -6.926 -7.731 -12.028 1.00 93.94 175 GLY A O 1
ATOM 1263 N N . PHE A 1 176 ? -5.718 -7.954 -10.151 1.00 95.50 176 PHE A N 1
ATOM 1264 C CA . PHE A 1 176 ? -4.411 -7.685 -10.765 1.00 95.50 176 PHE A CA 1
ATOM 1265 C C . PHE A 1 176 ? -3.646 -8.983 -11.064 1.00 95.50 176 PHE A C 1
ATOM 1267 O O . PHE A 1 176 ? -3.894 -10.022 -10.460 1.00 95.50 176 PHE A O 1
ATOM 1274 N N . ALA A 1 177 ? -2.650 -8.899 -11.945 1.00 95.56 177 ALA A N 1
ATOM 1275 C CA . ALA A 1 177 ? -1.598 -9.898 -12.105 1.00 95.56 177 ALA A CA 1
ATOM 1276 C C . ALA A 1 177 ? -0.332 -9.445 -11.339 1.00 95.56 177 ALA A C 1
ATOM 1278 O O . ALA A 1 177 ? 0.366 -8.530 -11.789 1.00 95.56 177 ALA A O 1
ATOM 1279 N N . PRO A 1 178 ? -0.022 -10.019 -10.164 1.00 95.31 178 PRO A N 1
ATOM 1280 C CA . PRO A 1 178 ? 1.146 -9.613 -9.386 1.00 95.31 178 PRO A CA 1
ATOM 1281 C C . PRO A 1 178 ? 2.455 -10.054 -10.060 1.00 95.31 178 PRO A C 1
ATOM 1283 O O . PRO A 1 178 ? 2.604 -11.201 -10.492 1.00 95.31 178 PRO A O 1
ATOM 1286 N N . VAL A 1 179 ? 3.441 -9.157 -10.106 1.00 95.62 179 VAL A N 1
ATOM 1287 C CA . VAL A 1 179 ? 4.793 -9.452 -10.601 1.00 95.62 179 VAL A CA 1
ATOM 1288 C C . VAL A 1 179 ? 5.816 -9.081 -9.534 1.00 95.62 179 VAL A C 1
ATOM 1290 O O . VAL A 1 179 ? 6.010 -7.903 -9.246 1.00 95.62 179 VAL A O 1
ATOM 1293 N N . TYR A 1 180 ? 6.482 -10.085 -8.962 1.00 95.56 180 TYR A N 1
ATOM 1294 C CA . TYR A 1 180 ? 7.569 -9.851 -8.014 1.00 95.56 180 TYR A CA 1
ATOM 1295 C C . TYR A 1 180 ? 8.757 -9.217 -8.737 1.00 95.56 180 TYR A C 1
ATOM 1297 O O . TYR A 1 180 ? 9.231 -9.754 -9.740 1.00 95.56 180 TYR A O 1
ATOM 1305 N N . ALA A 1 181 ? 9.201 -8.069 -8.238 1.00 94.44 181 ALA A N 1
ATOM 1306 C CA . ALA A 1 181 ? 10.250 -7.249 -8.828 1.00 94.44 181 ALA A CA 1
ATOM 1307 C C . ALA A 1 181 ? 11.572 -7.286 -8.040 1.00 94.44 181 ALA A C 1
ATOM 1309 O O . ALA A 1 181 ? 12.543 -6.695 -8.500 1.00 94.44 181 ALA A O 1
ATOM 1310 N N . GLY A 1 182 ? 11.621 -8.000 -6.908 1.00 94.94 182 GLY A N 1
ATOM 1311 C CA . GLY A 1 182 ? 12.816 -8.159 -6.074 1.00 94.94 182 GLY A CA 1
ATOM 1312 C C . GLY A 1 182 ? 12.631 -7.671 -4.636 1.00 94.94 182 GLY A C 1
ATOM 1313 O O . GLY A 1 182 ? 11.505 -7.498 -4.155 1.00 94.94 182 GLY A O 1
ATOM 1314 N N . SER A 1 183 ? 13.758 -7.469 -3.956 1.00 96.19 183 SER A N 1
ATOM 1315 C CA . SER A 1 183 ? 13.839 -6.819 -2.643 1.00 96.19 183 SER A CA 1
ATOM 1316 C C . SER A 1 183 ? 13.468 -5.334 -2.727 1.00 96.19 183 SER A C 1
ATOM 1318 O O . SER A 1 183 ? 13.396 -4.754 -3.816 1.00 96.19 183 SER A O 1
ATOM 1320 N N . LEU A 1 184 ? 13.241 -4.689 -1.581 1.00 95.19 184 LEU A N 1
ATOM 1321 C CA . LEU A 1 184 ? 13.008 -3.241 -1.531 1.00 95.19 184 LEU A CA 1
ATOM 1322 C C . LEU A 1 184 ? 14.203 -2.461 -2.106 1.00 95.19 184 LEU A C 1
ATOM 1324 O O . LEU A 1 184 ? 13.996 -1.485 -2.832 1.00 95.19 184 LEU A O 1
ATOM 1328 N N . ALA A 1 185 ? 15.422 -2.947 -1.859 1.00 92.31 185 ALA A N 1
ATOM 1329 C CA . ALA A 1 185 ? 16.656 -2.395 -2.410 1.00 92.31 185 ALA A CA 1
ATOM 1330 C C . ALA A 1 185 ? 16.742 -2.554 -3.941 1.00 92.31 185 ALA A C 1
ATOM 1332 O O . ALA A 1 185 ? 17.085 -1.598 -4.638 1.00 92.31 185 ALA A O 1
ATOM 1333 N N . ASP A 1 186 ? 16.366 -3.719 -4.490 1.00 92.19 186 ASP A N 1
ATOM 1334 C CA . ASP A 1 186 ? 16.403 -3.975 -5.944 1.00 92.19 186 ASP A CA 1
ATOM 1335 C C . ASP A 1 186 ? 15.515 -3.000 -6.733 1.00 92.19 186 ASP A C 1
ATOM 1337 O O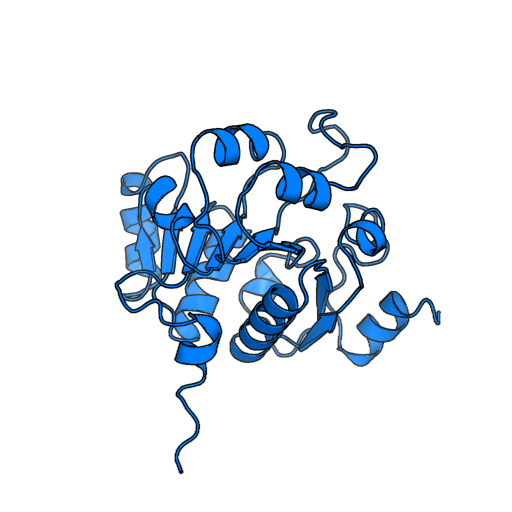 . ASP A 1 186 ? 15.797 -2.666 -7.889 1.00 92.19 186 ASP A O 1
ATOM 1341 N N . VAL A 1 187 ? 14.425 -2.532 -6.115 1.00 91.06 187 VAL A N 1
ATOM 1342 C CA . VAL A 1 187 ? 13.447 -1.651 -6.767 1.00 91.06 187 VAL A CA 1
ATOM 1343 C C . VAL A 1 187 ? 13.542 -0.184 -6.365 1.00 91.06 187 VAL A C 1
ATOM 1345 O O . VAL A 1 187 ? 12.708 0.609 -6.821 1.00 91.06 187 VAL A O 1
ATOM 1348 N N . ALA A 1 188 ? 14.534 0.182 -5.546 1.00 89.31 188 ALA A N 1
ATOM 1349 C CA . ALA A 1 188 ? 14.701 1.527 -4.998 1.00 89.31 188 ALA A CA 1
ATOM 1350 C C . ALA A 1 188 ? 14.604 2.605 -6.090 1.00 89.31 188 ALA A C 1
ATOM 1352 O O . ALA A 1 188 ? 13.816 3.540 -5.957 1.00 89.31 188 ALA A O 1
ATOM 1353 N N . ASP A 1 189 ? 15.305 2.406 -7.209 1.00 88.31 189 ASP A N 1
ATOM 1354 C CA . ASP A 1 189 ? 15.280 3.322 -8.352 1.00 88.31 189 ASP A CA 1
ATOM 1355 C C . ASP A 1 189 ? 14.196 2.975 -9.378 1.00 88.31 189 ASP A C 1
ATOM 1357 O O . ASP A 1 189 ? 13.587 3.857 -9.983 1.00 88.31 189 ASP A O 1
ATOM 1361 N N . THR A 1 190 ? 13.935 1.687 -9.615 1.00 89.94 190 THR A N 1
ATOM 1362 C CA . THR A 1 190 ? 13.080 1.267 -10.736 1.00 89.94 190 THR A CA 1
ATOM 1363 C C . THR A 1 190 ? 11.599 1.539 -10.482 1.00 89.94 190 THR A C 1
ATOM 1365 O O . THR A 1 190 ? 10.881 1.857 -11.431 1.00 89.94 190 THR A O 1
ATOM 1368 N N . MET A 1 191 ? 11.132 1.468 -9.231 1.00 91.56 191 MET A N 1
ATOM 1369 C CA . MET A 1 191 ? 9.747 1.776 -8.845 1.00 91.56 191 MET A CA 1
ATOM 1370 C C . MET A 1 191 ? 9.559 3.194 -8.281 1.00 91.56 191 MET A C 1
ATOM 1372 O O . MET A 1 191 ? 8.419 3.572 -7.992 1.00 91.56 191 MET A O 1
ATOM 1376 N N . ALA A 1 192 ? 10.632 3.976 -8.122 1.00 89.00 192 ALA A N 1
ATOM 1377 C CA . ALA A 1 192 ? 10.563 5.383 -7.726 1.00 89.00 192 ALA A CA 1
ATOM 1378 C C . ALA A 1 192 ? 10.062 6.282 -8.873 1.00 89.00 192 ALA A C 1
ATOM 1380 O O . ALA A 1 192 ? 10.120 5.888 -10.041 1.00 89.00 192 ALA A O 1
ATOM 1381 N N . PRO A 1 193 ? 9.576 7.506 -8.584 1.00 89.00 193 PRO A N 1
ATOM 1382 C CA . PRO A 1 193 ? 9.190 8.461 -9.619 1.00 89.00 193 PRO A CA 1
ATOM 1383 C C . PRO A 1 193 ? 10.278 8.667 -10.681 1.00 89.00 193 PRO A C 1
ATOM 1385 O O . PRO A 1 193 ? 11.401 9.048 -10.372 1.00 89.00 193 PRO A O 1
ATOM 1388 N N . GLY A 1 194 ? 9.925 8.437 -11.949 1.00 85.56 194 GLY A N 1
ATOM 1389 C CA . GLY A 1 194 ? 10.860 8.509 -13.082 1.00 85.56 194 GLY A CA 1
ATOM 1390 C C . GLY A 1 194 ? 11.628 7.211 -13.369 1.00 85.56 194 GLY A C 1
ATOM 1391 O O . GLY A 1 194 ? 12.262 7.110 -14.418 1.00 85.56 194 GLY A O 1
ATOM 1392 N N . GLY A 1 195 ? 11.526 6.213 -12.491 1.00 87.62 195 GLY A N 1
ATOM 1393 C CA . GLY A 1 195 ? 12.105 4.885 -12.651 1.00 87.62 195 GLY A CA 1
ATOM 1394 C C . GLY A 1 195 ? 11.450 4.050 -13.751 1.00 87.62 195 GLY A C 1
ATOM 1395 O O . GLY A 1 195 ? 10.341 4.331 -14.214 1.00 87.62 195 GLY A O 1
ATOM 1396 N N . LEU A 1 196 ? 12.137 2.979 -14.160 1.00 89.31 196 LEU A N 1
ATOM 1397 C CA . LEU A 1 196 ? 11.722 2.128 -15.277 1.00 89.31 196 LEU A CA 1
ATOM 1398 C C . LEU A 1 196 ? 10.303 1.570 -15.120 1.00 89.31 196 LEU A C 1
ATOM 1400 O O . LEU A 1 196 ? 9.580 1.518 -16.105 1.00 89.31 196 LEU A O 1
ATOM 1404 N N . LEU A 1 197 ? 9.894 1.149 -13.926 1.00 86.88 197 LEU A N 1
ATOM 1405 C CA . LEU A 1 197 ? 8.592 0.532 -13.656 1.00 86.88 197 LEU A CA 1
ATOM 1406 C C . LEU A 1 197 ? 7.511 1.562 -13.289 1.00 86.88 197 LEU A C 1
ATOM 1408 O O . LEU A 1 197 ? 6.331 1.216 -13.205 1.00 86.88 197 LEU A O 1
ATOM 1412 N N . PHE A 1 198 ? 7.881 2.828 -13.092 1.00 85.75 198 PHE A N 1
ATOM 1413 C CA . PHE A 1 198 ? 6.969 3.870 -12.641 1.00 85.75 198 PHE A CA 1
ATOM 1414 C C . PHE A 1 198 ? 5.914 4.231 -13.693 1.00 85.75 198 PHE A C 1
ATOM 1416 O O . PHE A 1 198 ? 6.215 4.432 -14.869 1.00 85.75 198 PHE A O 1
ATOM 1423 N N . GLY A 1 199 ? 4.648 4.315 -13.273 1.00 80.75 199 GLY A N 1
ATOM 1424 C CA . GLY A 1 199 ? 3.525 4.639 -14.158 1.00 80.75 199 GLY A CA 1
ATOM 1425 C C . GLY A 1 199 ? 3.192 3.558 -15.192 1.00 80.75 199 GLY A C 1
ATOM 1426 O O . GLY A 1 199 ? 2.308 3.770 -16.026 1.00 80.75 199 GLY A O 1
ATOM 1427 N N . ARG A 1 200 ? 3.879 2.407 -15.177 1.00 78.88 200 ARG A N 1
ATOM 1428 C CA . ARG A 1 200 ? 3.639 1.330 -16.137 1.00 78.88 200 ARG A CA 1
ATOM 1429 C C . ARG A 1 200 ? 2.484 0.464 -15.673 1.00 78.88 200 ARG A C 1
ATOM 1431 O O . ARG A 1 200 ? 2.592 -0.306 -14.729 1.00 78.88 200 ARG A O 1
ATOM 1438 N N . THR A 1 201 ? 1.377 0.569 -16.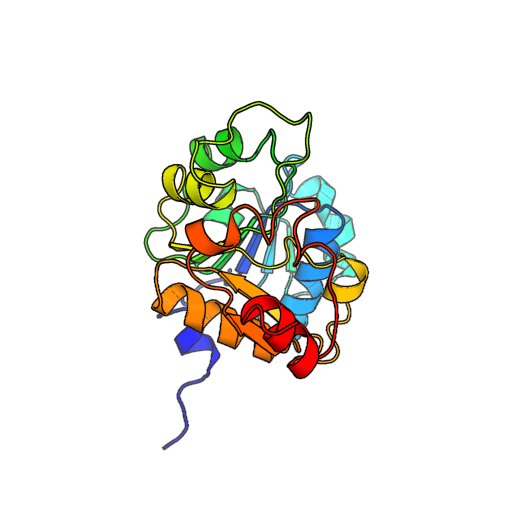394 1.00 73.06 201 THR A N 1
ATOM 1439 C CA . THR A 1 201 ? 0.235 -0.331 -16.258 1.00 73.06 201 THR A CA 1
ATOM 1440 C C . THR A 1 201 ? 0.052 -1.052 -17.589 1.00 73.06 201 THR A C 1
ATOM 1442 O O . THR A 1 201 ? -0.298 -0.426 -18.588 1.00 73.06 201 THR A O 1
ATOM 1445 N N . THR A 1 202 ? 0.378 -2.342 -17.626 1.00 82.81 202 THR A N 1
ATOM 1446 C CA . THR A 1 202 ? 0.506 -3.143 -18.856 1.00 82.81 202 THR A CA 1
ATOM 1447 C C . THR A 1 202 ? 0.124 -4.605 -18.591 1.00 82.81 202 THR A C 1
ATOM 1449 O O . THR A 1 202 ? -0.236 -4.948 -17.468 1.00 82.81 202 THR A O 1
ATOM 1452 N N . SER A 1 203 ? 0.174 -5.470 -19.604 1.00 85.88 203 SER A N 1
ATOM 1453 C CA . SER A 1 203 ? -0.030 -6.918 -19.452 1.00 85.88 203 SER A CA 1
ATOM 1454 C C . SER A 1 203 ? 1.125 -7.596 -18.705 1.00 85.88 203 SER A C 1
ATOM 1456 O O . SER A 1 203 ? 2.267 -7.145 -18.803 1.00 85.88 203 SER A O 1
ATOM 1458 N N . ASP A 1 204 ? 0.859 -8.739 -18.065 1.00 83.19 204 ASP A N 1
ATOM 1459 C CA . ASP A 1 204 ? 1.847 -9.528 -17.303 1.00 83.19 204 ASP A CA 1
ATOM 1460 C C . ASP A 1 204 ? 3.128 -9.829 -18.094 1.00 83.19 204 ASP A C 1
ATOM 1462 O O . ASP A 1 204 ? 4.227 -9.516 -17.636 1.00 83.19 204 ASP A O 1
ATOM 1466 N N . SER A 1 205 ? 2.993 -10.323 -19.329 1.00 82.44 205 SER A N 1
ATOM 1467 C CA . SER A 1 205 ? 4.140 -10.651 -20.187 1.00 82.44 205 SER A CA 1
ATOM 1468 C C . SER A 1 205 ? 5.075 -9.459 -20.412 1.00 82.44 205 SER A C 1
ATOM 1470 O O . SER A 1 205 ? 6.291 -9.605 -20.353 1.00 82.44 205 SER A O 1
ATOM 1472 N N . VAL A 1 206 ? 4.508 -8.270 -20.623 1.00 81.75 206 VAL A N 1
ATOM 1473 C CA . VAL A 1 206 ? 5.250 -7.028 -20.874 1.00 81.75 206 VAL A CA 1
ATOM 1474 C C . VAL A 1 206 ? 5.868 -6.490 -19.588 1.00 81.75 206 VAL A C 1
ATOM 1476 O O . VAL A 1 206 ? 6.968 -5.951 -19.613 1.00 81.75 206 VAL A O 1
ATOM 1479 N N . LEU A 1 207 ? 5.200 -6.621 -18.441 1.00 84.44 207 LEU A N 1
ATOM 1480 C CA . LEU A 1 207 ? 5.801 -6.173 -17.188 1.00 84.44 207 LEU A CA 1
ATOM 1481 C C . LEU A 1 207 ? 7.013 -7.042 -16.813 1.00 84.44 207 LEU A C 1
ATOM 1483 O O . LEU A 1 207 ? 8.041 -6.513 -16.389 1.00 84.44 207 LEU A O 1
ATOM 1487 N N . ARG A 1 208 ? 6.938 -8.358 -17.053 1.00 86.81 208 ARG A N 1
ATOM 1488 C CA . ARG A 1 208 ? 8.044 -9.295 -16.798 1.00 86.81 208 ARG A CA 1
ATOM 1489 C C . ARG A 1 208 ? 9.292 -9.012 -17.636 1.00 86.81 208 ARG A C 1
ATOM 1491 O O . ARG A 1 208 ? 10.396 -9.234 -17.140 1.00 86.81 208 ARG A O 1
ATOM 1498 N N . THR A 1 209 ? 9.165 -8.485 -18.858 1.00 86.19 209 THR A N 1
ATOM 1499 C CA . THR A 1 209 ? 10.345 -8.088 -19.654 1.00 86.19 209 THR A CA 1
ATOM 1500 C C . THR A 1 209 ? 11.073 -6.892 -19.043 1.00 86.19 209 THR A C 1
ATOM 1502 O O . THR A 1 209 ? 12.299 -6.854 -19.073 1.00 86.19 209 THR A O 1
ATOM 1505 N N . PHE A 1 210 ? 10.346 -5.945 -18.433 1.00 82.38 210 PHE A N 1
ATOM 1506 C CA . PHE A 1 210 ? 10.967 -4.827 -17.712 1.00 82.38 210 PHE A CA 1
ATOM 1507 C C . PHE A 1 210 ? 11.668 -5.288 -16.432 1.00 82.38 210 PHE A C 1
ATOM 1509 O O . PHE A 1 210 ? 12.780 -4.847 -16.166 1.00 82.38 210 PHE A O 1
ATOM 1516 N N . VAL A 1 211 ? 11.040 -6.187 -15.667 1.00 82.81 211 VAL A N 1
ATOM 1517 C CA . VAL A 1 211 ? 11.609 -6.712 -14.413 1.00 82.81 211 VAL A CA 1
ATOM 1518 C C . VAL A 1 211 ? 12.863 -7.555 -14.661 1.00 82.81 211 VAL A C 1
ATOM 1520 O O . VAL A 1 211 ? 13.843 -7.427 -13.942 1.00 82.81 211 VAL A O 1
ATOM 1523 N N . SER A 1 212 ? 12.866 -8.389 -15.702 1.00 82.50 212 SER A N 1
ATOM 1524 C CA . SER A 1 212 ? 14.012 -9.250 -16.041 1.00 82.50 212 SER A CA 1
ATOM 1525 C C . SER A 1 212 ? 15.156 -8.529 -16.768 1.00 82.50 212 SER A C 1
ATOM 1527 O O . SER A 1 212 ? 16.138 -9.175 -17.130 1.00 82.50 212 SER A O 1
ATOM 1529 N N . GLY A 1 213 ? 15.029 -7.225 -17.047 1.00 67.25 213 GLY A N 1
ATOM 1530 C CA . GLY A 1 213 ? 16.024 -6.455 -17.804 1.00 67.25 213 GLY A CA 1
ATOM 1531 C C . GLY A 1 213 ? 16.229 -6.927 -19.251 1.00 67.25 213 GLY A C 1
ATOM 1532 O O . GLY A 1 213 ? 17.229 -6.579 -19.869 1.00 67.25 213 GLY A O 1
ATOM 1533 N N . SER A 1 214 ? 15.306 -7.726 -19.796 1.00 53.06 214 SER A N 1
ATOM 1534 C CA . SER A 1 214 ? 15.437 -8.398 -21.100 1.00 53.06 214 SER A CA 1
ATOM 1535 C C . SER A 1 214 ? 14.876 -7.567 -22.265 1.00 53.06 214 SER A C 1
ATOM 1537 O O . SER A 1 214 ? 14.130 -8.091 -23.092 1.00 53.06 214 SER A O 1
ATOM 1539 N N . ILE A 1 215 ? 15.180 -6.265 -22.299 1.00 49.62 215 ILE A N 1
ATOM 1540 C CA . ILE A 1 215 ? 14.702 -5.327 -23.335 1.00 4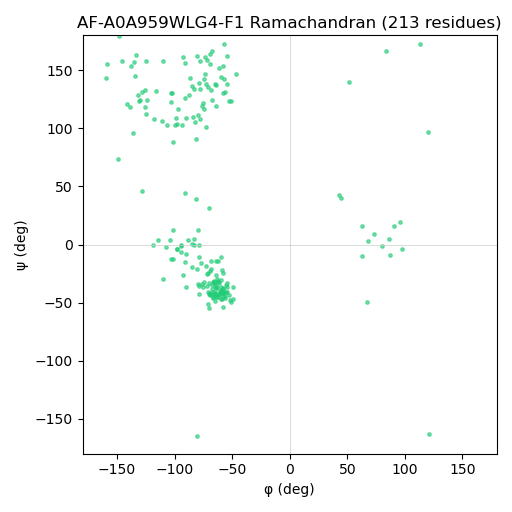9.62 215 ILE A CA 1
ATOM 1541 C C . ILE A 1 215 ? 15.658 -5.308 -24.527 1.00 49.62 215 ILE A C 1
ATOM 1543 O O . ILE A 1 215 ? 16.880 -5.179 -24.291 1.00 49.62 215 ILE A O 1
#